Protein AF-A0A524BCJ4-F1 (afdb_monomer)

Structure (mmCIF, N/CA/C/O backbone):
data_AF-A0A524BCJ4-F1
#
_entry.id   AF-A0A524BCJ4-F1
#
loop_
_atom_site.group_PDB
_atom_site.id
_atom_site.type_symbol
_atom_site.label_atom_id
_atom_site.label_alt_id
_atom_site.label_comp_id
_atom_site.label_asym_id
_atom_site.label_entity_id
_atom_site.label_seq_id
_atom_site.pdbx_PDB_ins_code
_atom_site.Cartn_x
_atom_site.Cartn_y
_atom_site.Cartn_z
_atom_site.occupancy
_atom_site.B_iso_or_equiv
_atom_site.auth_seq_id
_atom_site.auth_comp_id
_atom_site.auth_asym_id
_atom_site.auth_atom_id
_atom_site.pdbx_PDB_model_num
ATOM 1 N N . MET A 1 1 ? 19.179 -10.598 -16.087 1.00 45.28 1 MET A N 1
ATOM 2 C CA . MET A 1 1 ? 19.386 -10.175 -14.686 1.00 45.28 1 MET A CA 1
ATOM 3 C C . MET A 1 1 ? 19.880 -8.728 -14.527 1.00 45.28 1 MET A C 1
ATOM 5 O O . MET A 1 1 ? 19.935 -8.265 -13.409 1.00 45.28 1 MET A O 1
ATOM 9 N N . VAL A 1 2 ? 20.194 -7.984 -15.603 1.00 46.19 2 VAL A N 1
ATOM 10 C CA . VAL A 1 2 ? 20.778 -6.621 -15.503 1.00 46.19 2 VAL A CA 1
ATOM 11 C C . VAL A 1 2 ? 19.722 -5.497 -15.421 1.00 46.19 2 VAL A C 1
ATOM 13 O O . VAL A 1 2 ? 19.973 -4.445 -14.853 1.00 46.19 2 VAL A O 1
ATOM 16 N N . ILE A 1 3 ? 18.512 -5.712 -15.955 1.00 48.88 3 ILE A N 1
ATOM 17 C CA . ILE A 1 3 ? 17.471 -4.663 -16.038 1.00 48.88 3 ILE A CA 1
ATOM 18 C C . ILE A 1 3 ? 16.701 -4.490 -14.712 1.00 48.88 3 ILE A C 1
ATOM 20 O O . ILE A 1 3 ? 16.232 -3.396 -14.421 1.00 48.88 3 ILE A O 1
ATOM 24 N N . HIS A 1 4 ? 16.622 -5.540 -13.884 1.00 50.88 4 HIS A N 1
ATOM 25 C CA . HIS A 1 4 ? 16.021 -5.458 -12.542 1.00 50.88 4 HIS A CA 1
ATOM 26 C C . HIS A 1 4 ? 16.804 -4.519 -11.626 1.00 50.88 4 HIS A C 1
ATOM 28 O O . HIS A 1 4 ? 16.219 -3.727 -10.893 1.00 50.88 4 HIS A O 1
ATOM 34 N N . ASP A 1 5 ? 18.126 -4.545 -11.759 1.00 50.66 5 ASP A N 1
ATOM 35 C CA . ASP A 1 5 ? 19.040 -3.777 -10.925 1.00 50.66 5 ASP A CA 1
ATOM 36 C C . ASP A 1 5 ? 19.027 -2.275 -11.278 1.00 50.66 5 ASP A C 1
ATOM 38 O O . ASP A 1 5 ? 19.069 -1.404 -10.411 1.00 50.66 5 ASP A O 1
ATOM 42 N N . ALA A 1 6 ? 18.865 -1.939 -12.565 1.00 52.41 6 ALA A N 1
ATOM 43 C CA . ALA A 1 6 ? 18.908 -0.555 -13.053 1.00 52.41 6 ALA A CA 1
ATOM 44 C C . ALA A 1 6 ? 17.704 0.307 -12.622 1.00 52.41 6 ALA A C 1
ATOM 46 O O . ALA A 1 6 ? 17.856 1.505 -12.391 1.00 52.41 6 ALA A O 1
ATOM 47 N N . VAL A 1 7 ? 16.506 -0.277 -12.492 1.00 56.75 7 VAL A N 1
ATOM 48 C CA . VAL A 1 7 ? 15.323 0.475 -12.027 1.00 56.75 7 VAL A CA 1
ATOM 49 C C . VAL A 1 7 ? 15.412 0.741 -10.515 1.00 56.75 7 VAL A C 1
ATOM 51 O O . VAL A 1 7 ? 14.955 1.779 -10.044 1.00 56.75 7 VAL A O 1
ATOM 54 N N . MET A 1 8 ? 16.051 -0.161 -9.759 1.00 56.78 8 MET A N 1
ATOM 55 C CA . MET A 1 8 ? 16.148 -0.121 -8.291 1.00 56.78 8 MET A CA 1
ATOM 56 C C . MET A 1 8 ? 17.400 0.583 -7.740 1.00 56.78 8 MET A C 1
ATOM 58 O O . MET A 1 8 ? 17.465 0.866 -6.544 1.00 56.78 8 MET A O 1
ATOM 62 N N . THR A 1 9 ? 18.392 0.881 -8.584 1.00 65.00 9 THR A N 1
ATOM 63 C CA . THR A 1 9 ? 19.609 1.639 -8.221 1.00 65.00 9 THR A CA 1
ATOM 64 C C . THR A 1 9 ? 19.466 3.149 -8.428 1.00 65.00 9 THR A C 1
ATOM 66 O O . THR A 1 9 ? 20.384 3.910 -8.124 1.00 65.00 9 THR A O 1
ATOM 69 N N . ASN A 1 10 ? 18.312 3.621 -8.915 1.00 82.88 10 ASN A N 1
ATOM 70 C CA . ASN A 1 10 ? 18.068 5.048 -9.078 1.00 82.88 10 ASN A CA 1
ATOM 71 C C . ASN A 1 10 ? 17.880 5.740 -7.712 1.00 82.88 10 ASN A C 1
ATOM 73 O O . ASN A 1 10 ? 16.854 5.587 -7.047 1.00 82.88 10 ASN A O 1
ATOM 77 N N . GLU A 1 11 ? 18.860 6.556 -7.320 1.00 87.56 11 GLU A N 1
ATOM 78 C CA . GLU A 1 11 ? 18.860 7.265 -6.033 1.00 87.56 11 GLU A CA 1
ATOM 79 C C . GLU A 1 11 ? 17.699 8.248 -5.863 1.00 87.56 11 GLU A C 1
ATOM 81 O O . GLU A 1 11 ? 17.234 8.457 -4.743 1.00 87.56 11 GLU A O 1
ATOM 86 N N . ARG A 1 12 ? 17.190 8.842 -6.950 1.00 92.62 12 ARG A N 1
ATOM 87 C CA . ARG A 1 12 ? 16.066 9.783 -6.867 1.00 92.62 12 ARG A CA 1
ATOM 88 C C . ARG A 1 12 ? 14.778 9.049 -6.516 1.00 92.62 12 ARG A C 1
ATOM 90 O O . ARG A 1 12 ? 14.060 9.475 -5.618 1.00 92.62 12 ARG A O 1
ATOM 97 N N . LEU A 1 13 ? 14.517 7.923 -7.175 1.00 91.44 13 LEU A N 1
ATOM 98 C CA . LEU A 1 13 ? 13.377 7.069 -6.854 1.00 91.44 13 LEU A CA 1
ATOM 99 C C . LEU A 1 13 ? 13.468 6.533 -5.419 1.00 91.44 13 LEU A C 1
ATOM 101 O O . LEU A 1 13 ? 12.492 6.604 -4.673 1.00 91.44 13 LEU A O 1
ATOM 105 N N . ALA A 1 14 ? 14.651 6.071 -5.005 1.00 89.69 14 ALA A N 1
ATOM 106 C CA . ALA A 1 14 ? 14.886 5.633 -3.632 1.00 89.69 14 ALA A CA 1
ATOM 107 C C . ALA A 1 14 ? 14.667 6.772 -2.616 1.00 89.69 14 ALA A C 1
ATOM 109 O O . ALA A 1 14 ? 14.080 6.552 -1.558 1.00 89.69 14 ALA A O 1
ATOM 110 N N . ALA A 1 15 ? 15.091 8.001 -2.925 1.00 91.94 15 ALA A N 1
ATOM 111 C CA . ALA A 1 15 ? 14.863 9.166 -2.072 1.00 91.94 15 ALA A CA 1
ATOM 112 C C . ALA A 1 15 ? 13.370 9.494 -1.907 1.00 91.94 15 ALA A C 1
ATOM 114 O O . ALA A 1 15 ? 12.935 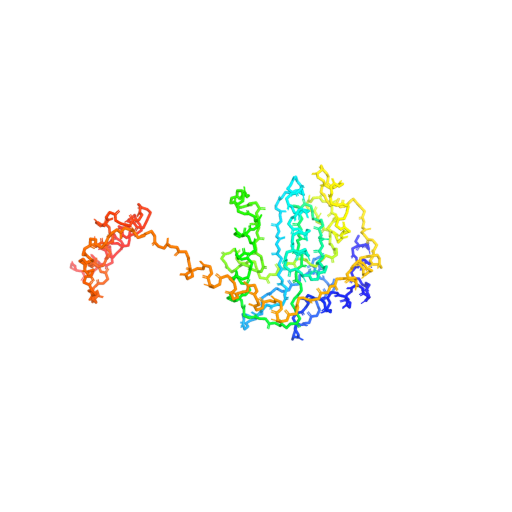9.744 -0.783 1.00 91.94 15 ALA A O 1
ATOM 115 N N . GLU A 1 16 ? 12.574 9.439 -2.980 1.00 94.94 16 GLU A N 1
ATOM 116 C CA . GLU A 1 16 ? 11.123 9.664 -2.903 1.00 94.94 16 GLU A CA 1
ATOM 117 C C . GLU A 1 16 ? 10.414 8.579 -2.086 1.00 94.94 16 GLU A C 1
ATOM 119 O O . GLU A 1 16 ? 9.554 8.880 -1.256 1.00 94.94 16 GLU A O 1
ATOM 124 N N . TRP A 1 17 ? 10.833 7.322 -2.229 1.00 93.38 17 TRP A N 1
ATOM 125 C CA . TRP A 1 17 ? 10.347 6.241 -1.379 1.00 93.38 17 TRP A CA 1
ATOM 126 C C . TRP A 1 17 ? 10.690 6.435 0.098 1.00 93.38 17 TRP A C 1
ATOM 128 O O . TRP A 1 17 ? 9.818 6.286 0.951 1.00 93.38 17 TRP A O 1
ATOM 138 N N . ARG A 1 18 ? 11.940 6.794 0.421 1.00 92.19 18 ARG A N 1
ATOM 139 C CA . ARG A 1 18 ? 12.347 7.108 1.802 1.00 92.19 18 ARG A CA 1
ATOM 140 C C . ARG A 1 18 ? 11.512 8.261 2.356 1.00 92.19 18 ARG A C 1
ATOM 142 O O . ARG A 1 18 ? 10.978 8.173 3.461 1.00 92.19 18 ARG A O 1
ATOM 149 N N . ARG A 1 19 ? 11.334 9.315 1.552 1.00 94.06 19 ARG A N 1
ATOM 150 C CA . ARG A 1 19 ? 10.527 10.489 1.901 1.00 94.06 19 ARG A CA 1
ATOM 151 C C . ARG A 1 19 ? 9.083 10.113 2.200 1.00 94.06 19 ARG A C 1
ATOM 153 O O . ARG A 1 19 ? 8.526 10.666 3.140 1.00 94.06 19 ARG A O 1
ATOM 160 N N . LEU A 1 20 ? 8.468 9.204 1.446 1.00 94.81 20 LEU A N 1
ATOM 161 C CA . LEU A 1 20 ? 7.039 8.906 1.568 1.00 94.81 20 LEU A CA 1
ATOM 162 C C . LEU A 1 20 ? 6.724 7.725 2.484 1.00 94.81 20 LEU A C 1
ATOM 164 O O . LEU A 1 20 ? 5.797 7.830 3.285 1.00 94.81 20 LEU A O 1
ATOM 168 N N . TYR A 1 21 ? 7.468 6.628 2.392 1.00 94.69 21 TYR A N 1
ATOM 169 C CA . TYR A 1 21 ? 6.981 5.342 2.889 1.00 94.69 21 TYR A CA 1
ATOM 170 C C . TYR A 1 21 ? 7.874 4.650 3.922 1.00 94.69 21 TYR A C 1
ATOM 172 O O . TYR A 1 21 ? 7.391 3.806 4.676 1.00 94.69 21 TYR A O 1
ATOM 180 N N . LEU A 1 22 ? 9.151 5.016 4.010 1.00 90.94 22 LEU A N 1
ATOM 181 C CA . LEU A 1 22 ? 10.055 4.400 4.982 1.00 90.94 22 LEU A CA 1
ATOM 182 C C . LEU A 1 22 ? 9.774 4.912 6.402 1.00 90.94 22 LEU A C 1
ATOM 184 O O . LEU A 1 22 ? 9.556 6.114 6.593 1.00 90.94 22 LEU A O 1
ATOM 188 N N . LEU A 1 23 ? 9.778 4.018 7.393 1.00 88.06 23 LEU A N 1
ATOM 189 C CA . LEU A 1 23 ? 9.714 4.393 8.808 1.00 88.06 23 LEU A CA 1
ATOM 190 C C . LEU A 1 23 ? 10.977 5.191 9.215 1.00 88.06 23 LEU A C 1
ATOM 192 O O . LEU A 1 23 ? 12.047 4.932 8.671 1.00 88.06 23 LEU A O 1
ATOM 196 N N . PRO A 1 24 ? 10.894 6.150 10.162 1.00 80.56 24 PRO A N 1
ATOM 197 C CA . PRO A 1 24 ? 12.020 7.038 10.490 1.00 80.56 24 PRO A CA 1
ATOM 198 C C . PRO A 1 24 ? 13.315 6.335 10.921 1.00 80.56 24 PRO A C 1
ATOM 200 O O . PRO A 1 24 ? 14.396 6.812 10.588 1.00 80.56 24 PRO A O 1
ATOM 203 N N . ASP A 1 25 ? 13.200 5.210 11.628 1.00 78.06 25 ASP A N 1
ATOM 204 C CA . ASP A 1 25 ? 14.342 4.446 12.155 1.00 78.06 25 ASP A CA 1
ATOM 205 C C . ASP A 1 25 ? 14.731 3.262 11.262 1.00 78.06 25 ASP A C 1
ATOM 207 O O . ASP A 1 25 ? 15.614 2.468 11.593 1.00 78.06 25 ASP A O 1
ATOM 211 N N . GLU A 1 26 ? 14.054 3.113 10.128 1.00 81.81 26 GLU A N 1
ATOM 212 C CA . GLU A 1 26 ? 14.257 1.986 9.245 1.00 81.81 26 GLU A CA 1
ATOM 213 C C . GLU A 1 26 ? 15.277 2.308 8.160 1.00 81.81 26 GLU A C 1
ATOM 215 O O . GLU A 1 26 ? 15.351 3.416 7.625 1.00 81.81 26 GLU A O 1
ATOM 220 N N . ARG A 1 27 ? 16.099 1.314 7.830 1.00 79.88 27 ARG A N 1
ATOM 221 C CA . ARG A 1 27 ? 17.073 1.434 6.756 1.00 79.88 27 ARG A CA 1
ATOM 222 C C . ARG A 1 27 ? 16.407 1.092 5.431 1.00 79.88 27 ARG A C 1
ATOM 224 O O . ARG A 1 27 ? 15.609 0.167 5.343 1.00 79.88 27 ARG A O 1
ATOM 231 N N . TRP A 1 28 ? 16.776 1.823 4.384 1.00 79.56 28 TRP A N 1
ATOM 232 C CA . TRP A 1 28 ? 16.388 1.460 3.026 1.00 79.56 28 TRP A CA 1
ATOM 233 C C . TRP A 1 28 ? 16.826 0.018 2.719 1.00 79.56 28 TRP A C 1
ATOM 235 O O . TRP A 1 28 ? 17.995 -0.282 2.974 1.00 79.56 28 TRP A O 1
ATOM 245 N N . PRO A 1 29 ? 15.947 -0.846 2.177 1.00 73.69 29 PRO A N 1
ATOM 246 C CA . PRO A 1 29 ? 16.287 -2.242 1.914 1.00 73.69 29 PRO A CA 1
ATOM 247 C C . PRO A 1 29 ? 17.488 -2.341 0.972 1.00 73.69 29 PRO A C 1
ATOM 249 O O . PRO A 1 29 ? 17.563 -1.582 -0.001 1.00 73.69 29 PRO A O 1
ATOM 252 N N . ASP A 1 30 ? 18.427 -3.246 1.251 1.00 66.56 30 ASP A N 1
ATOM 253 C CA . ASP A 1 30 ? 19.625 -3.426 0.425 1.00 66.56 30 ASP A CA 1
ATOM 254 C C . ASP A 1 30 ? 19.285 -4.019 -0.958 1.00 66.56 30 ASP A C 1
ATOM 256 O O . ASP A 1 30 ? 18.203 -4.554 -1.190 1.00 66.56 30 ASP A O 1
ATOM 260 N N . ALA A 1 31 ? 20.196 -3.843 -1.918 1.00 59.47 31 ALA A N 1
ATOM 261 C CA . ALA A 1 31 ? 19.995 -4.213 -3.323 1.00 59.47 31 ALA A CA 1
ATOM 262 C C . ALA A 1 31 ? 20.072 -5.708 -3.624 1.00 59.47 31 ALA A C 1
ATOM 264 O O . ALA A 1 31 ? 19.619 -6.121 -4.687 1.00 59.47 31 ALA A O 1
ATOM 265 N N . ASP A 1 32 ? 20.657 -6.482 -2.714 1.00 53.50 32 ASP A N 1
ATOM 266 C CA . ASP A 1 32 ? 21.068 -7.860 -2.984 1.00 53.50 32 ASP A CA 1
ATOM 267 C C . ASP A 1 32 ? 19.898 -8.859 -3.008 1.00 53.50 32 ASP A C 1
ATOM 269 O O . ASP A 1 32 ? 20.056 -9.972 -3.512 1.00 53.50 32 ASP A O 1
ATOM 273 N N . ASP A 1 33 ? 18.712 -8.463 -2.534 1.00 53.84 33 ASP A N 1
ATOM 274 C CA . ASP A 1 33 ? 17.502 -9.277 -2.640 1.00 53.84 33 ASP A CA 1
ATOM 275 C C . ASP A 1 33 ? 16.794 -9.069 -3.985 1.00 53.84 33 ASP A C 1
ATOM 277 O O . ASP A 1 33 ? 16.552 -7.945 -4.431 1.00 53.84 33 ASP A O 1
ATOM 281 N N . ALA A 1 34 ? 16.378 -10.177 -4.613 1.00 56.66 34 ALA A N 1
ATOM 282 C CA . ALA A 1 34 ? 15.644 -10.166 -5.884 1.00 56.66 34 ALA A CA 1
ATOM 283 C C . ALA A 1 34 ? 14.337 -9.346 -5.824 1.00 56.66 34 ALA A C 1
ATOM 285 O O . ALA A 1 34 ? 13.876 -8.847 -6.852 1.00 56.66 34 ALA A O 1
ATOM 286 N N . VAL A 1 35 ? 13.761 -9.198 -4.625 1.00 66.38 35 VAL A N 1
ATOM 287 C CA . VAL A 1 35 ? 12.622 -8.326 -4.327 1.00 66.38 35 VAL A CA 1
ATOM 288 C C . VAL A 1 35 ? 12.917 -7.584 -3.026 1.00 66.38 35 VAL A C 1
ATOM 290 O O . VAL A 1 35 ? 12.970 -8.191 -1.959 1.00 66.38 35 VAL A O 1
ATOM 293 N N . ARG A 1 36 ? 13.088 -6.262 -3.104 1.00 80.38 36 ARG A N 1
ATOM 294 C CA . ARG A 1 36 ? 13.200 -5.410 -1.914 1.00 80.38 36 ARG A CA 1
ATOM 295 C C . ARG A 1 36 ? 11.836 -5.280 -1.256 1.00 80.38 36 ARG A C 1
ATOM 297 O O . ARG A 1 36 ? 10.892 -4.887 -1.935 1.00 80.38 36 ARG A O 1
ATOM 304 N N . ASN A 1 37 ? 11.740 -5.522 0.046 1.00 86.12 37 ASN A N 1
ATOM 305 C CA . ASN A 1 37 ? 10.504 -5.317 0.802 1.00 86.12 37 ASN A CA 1
ATOM 306 C C . ASN A 1 37 ? 10.600 -4.063 1.678 1.00 86.12 37 ASN A C 1
ATOM 308 O O . ASN A 1 37 ? 11.596 -3.843 2.358 1.00 86.12 37 ASN A O 1
ATOM 312 N N . CYS A 1 38 ? 9.555 -3.240 1.658 1.00 87.62 38 CYS A N 1
ATOM 313 C CA . CYS A 1 38 ? 9.333 -2.154 2.598 1.00 87.62 38 CYS A CA 1
ATOM 314 C C . CYS A 1 38 ? 8.522 -2.687 3.774 1.00 87.62 38 CYS A C 1
ATOM 316 O O . CYS A 1 38 ? 7.417 -3.208 3.587 1.00 87.62 38 CYS A O 1
ATOM 318 N N . ARG A 1 39 ? 9.020 -2.507 4.994 1.00 90.94 39 ARG A N 1
ATOM 319 C CA . ARG A 1 39 ? 8.232 -2.791 6.186 1.00 90.94 39 ARG A CA 1
ATOM 320 C C . ARG A 1 39 ? 7.176 -1.714 6.380 1.00 90.94 39 ARG A C 1
ATOM 322 O O . ARG A 1 39 ? 7.416 -0.521 6.216 1.00 90.94 39 ARG A O 1
ATOM 329 N N . LEU A 1 40 ? 5.975 -2.155 6.721 1.00 91.50 40 LEU A N 1
ATOM 330 C CA . LEU A 1 40 ? 4.829 -1.292 6.994 1.00 91.50 40 LEU A CA 1
ATOM 331 C C . LEU A 1 40 ? 4.592 -1.126 8.500 1.00 91.50 40 LEU A C 1
ATOM 333 O O . LEU A 1 40 ? 4.035 -0.115 8.924 1.00 91.50 40 LEU A O 1
ATOM 337 N N . LEU A 1 41 ? 5.010 -2.118 9.297 1.00 92.75 41 LEU A N 1
ATOM 338 C CA . LEU A 1 41 ? 4.778 -2.200 10.739 1.00 92.75 41 LEU A CA 1
ATOM 339 C C . LEU A 1 41 ? 6.093 -2.374 11.513 1.00 92.75 41 LEU A C 1
ATOM 341 O O . LEU A 1 41 ? 6.767 -3.398 11.375 1.00 92.75 41 LEU A O 1
ATOM 345 N N . SER A 1 42 ? 6.439 -1.400 12.358 1.00 89.56 42 SER A N 1
ATOM 346 C CA . SER A 1 42 ? 7.641 -1.443 13.204 1.00 89.56 42 SER A CA 1
ATOM 347 C C . SER A 1 42 ? 7.530 -2.486 14.326 1.00 89.56 42 SER A C 1
ATOM 349 O O . SER A 1 42 ? 6.446 -2.997 14.618 1.00 89.56 42 SER A O 1
ATOM 351 N N . ALA A 1 43 ? 8.649 -2.801 14.988 1.00 86.56 43 ALA A N 1
ATOM 352 C CA . ALA A 1 43 ? 8.652 -3.693 16.153 1.00 86.56 43 ALA A CA 1
ATOM 353 C C . ALA A 1 43 ? 7.821 -3.128 17.326 1.00 86.56 43 ALA A C 1
ATOM 355 O O . ALA A 1 43 ? 7.179 -3.871 18.062 1.00 86.56 43 ALA A O 1
ATOM 356 N N . GLU A 1 44 ? 7.761 -1.804 17.440 1.00 88.19 44 GLU A N 1
ATOM 357 C CA . GLU A 1 44 ? 6.982 -1.033 18.413 1.00 88.19 44 GLU A CA 1
ATOM 358 C C . GLU A 1 44 ? 5.518 -0.841 17.981 1.00 88.19 44 GLU A C 1
ATOM 360 O O . GLU A 1 44 ? 4.789 -0.060 18.587 1.00 88.19 44 GLU A O 1
ATOM 365 N N . SER A 1 45 ? 5.066 -1.548 16.938 1.00 91.75 45 SER A N 1
ATOM 366 C CA . SER A 1 45 ? 3.709 -1.452 16.384 1.00 91.75 45 SER A CA 1
ATOM 367 C C . SER A 1 45 ? 3.328 -0.056 15.876 1.00 91.75 45 SER A C 1
ATOM 369 O O . SER A 1 45 ? 2.156 0.330 15.924 1.00 91.75 45 SER A O 1
ATOM 371 N N . ASN A 1 46 ? 4.305 0.690 15.359 1.00 93.81 46 ASN A N 1
ATOM 372 C CA . ASN A 1 46 ? 4.065 1.950 14.666 1.00 93.81 46 ASN A CA 1
ATOM 373 C C . ASN A 1 46 ? 4.013 1.740 13.156 1.00 93.81 46 ASN A C 1
ATOM 375 O O . ASN A 1 46 ? 4.704 0.884 12.601 1.00 93.81 46 ASN A O 1
ATOM 379 N N . VAL A 1 47 ? 3.205 2.557 12.490 1.00 94.75 47 VAL A N 1
ATOM 380 C CA . VAL A 1 47 ? 3.030 2.520 11.041 1.00 94.75 47 VAL A CA 1
ATOM 381 C C . VAL A 1 47 ? 3.142 3.920 10.469 1.00 94.75 47 VAL A C 1
ATOM 383 O O . VAL A 1 47 ? 2.660 4.895 11.048 1.00 94.75 47 VAL A O 1
ATOM 386 N N . ARG A 1 48 ? 3.774 4.014 9.305 1.00 95.38 48 ARG A N 1
ATOM 387 C CA . ARG A 1 48 ? 3.863 5.255 8.530 1.00 95.38 48 ARG A CA 1
ATOM 388 C C . ARG A 1 48 ? 3.255 5.119 7.138 1.00 95.38 48 ARG A C 1
ATOM 390 O O . ARG A 1 48 ? 2.761 6.102 6.592 1.00 95.38 48 ARG A O 1
ATOM 397 N N . SER A 1 49 ? 3.258 3.906 6.606 1.00 95.56 49 SER A N 1
ATOM 398 C CA . SER A 1 49 ? 2.724 3.579 5.291 1.00 95.56 49 SER A CA 1
ATOM 399 C C . SER A 1 49 ? 1.530 2.673 5.437 1.00 95.56 49 SER A C 1
ATOM 401 O O . SER A 1 49 ? 1.597 1.668 6.143 1.00 95.56 49 SER A O 1
ATOM 403 N N . LEU A 1 50 ? 0.451 3.031 4.755 1.00 97.31 50 LEU A N 1
ATOM 404 C CA . LEU A 1 50 ? -0.752 2.220 4.670 1.00 97.31 50 LEU A CA 1
ATOM 405 C C . LEU A 1 50 ? -1.026 1.917 3.207 1.00 97.31 50 LEU A C 1
ATOM 407 O O . LEU A 1 50 ? -0.797 2.764 2.341 1.00 97.31 50 LEU A O 1
ATOM 411 N N . VAL A 1 51 ? -1.541 0.724 2.939 1.00 97.69 51 VAL A N 1
ATOM 412 C CA . VAL A 1 51 ? -1.892 0.314 1.581 1.00 97.69 51 VAL A CA 1
ATOM 413 C C . VAL A 1 51 ? -3.302 -0.252 1.573 1.00 97.69 51 VAL A C 1
ATOM 415 O O . VAL A 1 51 ? -3.671 -1.056 2.429 1.00 97.69 51 VAL A O 1
ATOM 418 N N . ILE A 1 52 ? -4.103 0.191 0.608 1.00 97.62 52 ILE A N 1
ATOM 419 C CA . ILE A 1 52 ? -5.395 -0.413 0.287 1.00 97.62 52 ILE A CA 1
ATOM 420 C C . ILE A 1 52 ? -5.212 -1.141 -1.041 1.00 97.62 52 ILE A C 1
ATOM 422 O O . ILE A 1 52 ? -5.050 -0.508 -2.085 1.00 97.62 52 ILE A O 1
ATOM 426 N N . GLU A 1 53 ? -5.200 -2.469 -0.999 1.00 96.94 53 GLU A N 1
ATOM 427 C CA . GLU A 1 53 ? -5.040 -3.299 -2.190 1.00 96.94 53 GLU A CA 1
ATOM 428 C C . GLU A 1 53 ? -6.396 -3.707 -2.747 1.00 96.94 53 GLU A C 1
ATOM 430 O O . GLU A 1 53 ? -7.252 -4.197 -2.015 1.00 96.94 53 GLU A O 1
ATOM 435 N N . PHE A 1 54 ? -6.562 -3.563 -4.055 1.00 96.75 54 PHE A N 1
ATOM 436 C CA . PHE A 1 54 ? -7.689 -4.078 -4.817 1.00 96.75 54 PHE A CA 1
ATOM 437 C C . PHE A 1 54 ? -7.216 -5.322 -5.558 1.00 96.75 54 PHE A C 1
ATOM 439 O O . PHE A 1 54 ? -6.332 -5.235 -6.407 1.00 96.75 54 PHE A O 1
ATOM 446 N N . THR A 1 55 ? -7.809 -6.478 -5.261 1.00 92.94 55 THR A N 1
ATOM 447 C CA . THR A 1 55 ? -7.333 -7.786 -5.756 1.00 92.94 55 THR A CA 1
ATOM 448 C C . THR A 1 55 ? -7.711 -8.078 -7.208 1.00 92.94 55 THR A C 1
ATOM 450 O O . THR A 1 55 ? -7.450 -9.171 -7.713 1.00 92.94 55 THR A O 1
ATOM 453 N N . ARG A 1 56 ? -8.369 -7.128 -7.886 1.00 91.50 56 ARG A N 1
ATOM 454 C CA . ARG A 1 56 ? -8.723 -7.211 -9.305 1.00 91.50 56 ARG A CA 1
ATOM 455 C C . ARG A 1 56 ? -8.596 -5.862 -9.980 1.00 91.50 56 ARG A C 1
ATOM 457 O O . ARG A 1 56 ? -9.047 -4.847 -9.455 1.00 91.50 56 ARG A O 1
ATOM 464 N N . THR A 1 57 ? -8.096 -5.878 -11.206 1.00 89.75 57 THR A N 1
ATOM 465 C CA . THR A 1 57 ? -8.050 -4.687 -12.055 1.00 89.75 57 THR A CA 1
ATOM 466 C C . THR A 1 57 ? -9.423 -4.278 -12.587 1.00 89.75 57 THR A C 1
ATOM 468 O O . THR A 1 57 ? -9.676 -3.098 -12.808 1.00 89.75 57 THR A O 1
ATOM 471 N N . SER A 1 58 ? -10.376 -5.211 -12.678 1.00 92.00 58 SER A N 1
ATOM 472 C CA . SER A 1 58 ? -11.775 -4.904 -13.017 1.00 92.00 58 SER A CA 1
ATOM 473 C C . SER A 1 58 ? -12.460 -3.954 -12.031 1.00 92.00 58 SER A C 1
ATOM 475 O O . SER A 1 58 ? -13.467 -3.342 -12.372 1.00 92.00 58 SER A O 1
ATOM 477 N N . ASP A 1 59 ? -11.933 -3.837 -10.809 1.00 93.38 59 ASP A N 1
ATOM 478 C CA . ASP A 1 59 ? -12.494 -2.975 -9.768 1.00 93.38 59 ASP A CA 1
ATOM 479 C C . ASP A 1 59 ? -11.993 -1.515 -9.904 1.00 93.38 59 ASP A C 1
ATOM 481 O O . ASP A 1 59 ? -12.307 -0.672 -9.061 1.00 93.38 59 ASP A O 1
ATOM 485 N N . TRP A 1 60 ? -11.276 -1.186 -10.995 1.00 95.12 60 TRP A N 1
ATOM 486 C CA . TRP A 1 60 ? -10.802 0.167 -11.307 1.00 95.12 60 TRP A CA 1
ATOM 487 C C . TRP A 1 60 ? -11.875 1.258 -11.177 1.00 95.12 60 TRP A C 1
ATOM 489 O O . TRP A 1 60 ? -11.582 2.260 -10.532 1.00 95.12 60 TRP A O 1
ATOM 499 N N . PRO A 1 61 ? -13.111 1.118 -11.708 1.00 94.50 61 PRO A N 1
ATOM 500 C CA . PRO A 1 61 ? -14.112 2.178 -11.572 1.00 94.50 61 PRO A CA 1
ATOM 501 C C . PRO A 1 61 ? -14.417 2.526 -10.109 1.00 94.50 61 PRO A C 1
ATOM 503 O O . PRO A 1 61 ? -14.628 3.690 -9.786 1.00 94.50 61 PRO A O 1
ATOM 506 N N . VAL A 1 62 ? -14.381 1.531 -9.215 1.00 95.56 62 VAL A N 1
ATOM 507 C CA . VAL A 1 62 ? -14.593 1.741 -7.777 1.00 95.56 62 VAL A CA 1
ATOM 508 C C . VAL A 1 62 ? -13.383 2.424 -7.146 1.00 95.56 62 VAL A C 1
ATOM 510 O O . VAL A 1 62 ? -13.558 3.371 -6.386 1.00 95.56 62 VAL A O 1
ATOM 513 N N . LEU A 1 63 ? -12.162 1.991 -7.481 1.00 96.50 63 LEU A N 1
ATOM 514 C CA . LEU A 1 63 ? -10.933 2.641 -7.012 1.00 96.50 63 LEU A CA 1
ATOM 515 C C . LEU A 1 63 ? -10.829 4.093 -7.506 1.00 96.50 63 LEU A C 1
ATOM 517 O O . LEU A 1 63 ? -10.479 4.967 -6.720 1.00 96.50 63 LEU A O 1
ATOM 521 N N . GLY A 1 64 ? -11.153 4.365 -8.770 1.00 95.25 64 GLY A N 1
ATOM 522 C CA . GLY A 1 64 ? -11.133 5.708 -9.348 1.00 95.25 64 GLY A CA 1
ATOM 523 C C . GLY A 1 64 ? -12.081 6.654 -8.613 1.00 95.25 64 GLY A C 1
ATOM 524 O O . GLY A 1 64 ? -11.643 7.684 -8.107 1.00 95.25 64 GLY A O 1
ATOM 525 N N . SER A 1 65 ? -13.350 6.260 -8.447 1.00 95.56 65 SER A N 1
ATOM 526 C CA . SER A 1 65 ? -14.314 7.049 -7.666 1.00 95.56 65 SER A CA 1
ATOM 527 C C . SER A 1 65 ? -13.894 7.205 -6.204 1.00 95.56 65 SER A C 1
ATOM 529 O O . SER A 1 65 ? -14.018 8.286 -5.639 1.00 95.56 65 SER A O 1
ATOM 531 N N . PHE A 1 66 ? -13.349 6.153 -5.589 1.00 96.50 66 PHE A N 1
ATOM 532 C CA . PHE A 1 66 ? -12.824 6.226 -4.228 1.00 96.50 66 PHE A CA 1
ATOM 533 C C . PHE A 1 66 ? -11.673 7.236 -4.111 1.00 96.50 66 PHE A C 1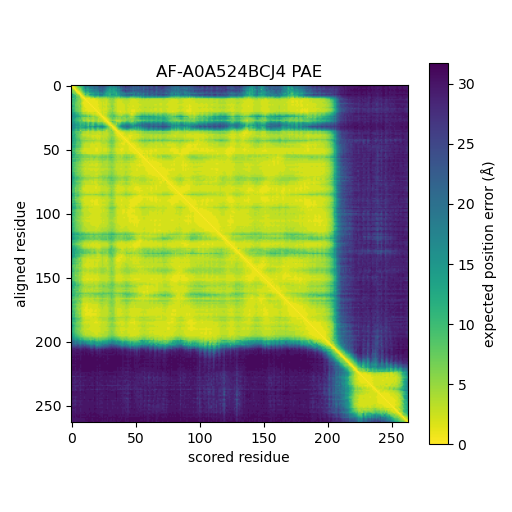
ATOM 535 O O . PHE A 1 66 ? -11.676 8.061 -3.203 1.00 96.50 66 PHE A O 1
ATOM 542 N N . TYR A 1 67 ? -10.721 7.218 -5.044 1.00 96.00 67 TYR A N 1
ATOM 543 C CA . TYR A 1 67 ? -9.592 8.149 -5.081 1.00 96.00 67 TYR A CA 1
ATOM 544 C C . TYR A 1 67 ? -10.036 9.610 -5.236 1.00 96.00 67 TYR A C 1
ATOM 546 O O . TYR A 1 67 ? -9.485 10.504 -4.589 1.00 96.00 67 TYR A O 1
ATOM 554 N N . GLU A 1 68 ? -11.051 9.863 -6.062 1.00 95.00 68 GLU A N 1
ATOM 555 C CA . GLU A 1 68 ? -11.653 11.191 -6.220 1.00 95.00 68 GLU A CA 1
ATOM 556 C C . GLU A 1 68 ? -12.376 11.649 -4.944 1.00 95.00 68 GLU A C 1
ATOM 558 O O . GLU A 1 68 ? -12.182 12.787 -4.506 1.00 95.00 68 GLU A O 1
ATOM 563 N N . SER A 1 69 ? -13.141 10.762 -4.298 1.00 95.75 69 SER A N 1
ATOM 564 C CA . SER A 1 69 ? -13.806 11.044 -3.020 1.00 95.75 69 SER A CA 1
ATOM 565 C C . SER A 1 69 ? -12.819 11.337 -1.892 1.00 95.75 69 SER A C 1
ATOM 567 O O . SER A 1 69 ? -13.049 12.251 -1.106 1.00 95.75 69 SER A O 1
ATOM 569 N N . LEU A 1 70 ? -11.686 10.632 -1.820 1.00 95.19 70 LEU A N 1
ATOM 570 C CA . LEU A 1 70 ? -10.654 10.920 -0.818 1.00 95.19 70 LEU A CA 1
ATOM 571 C C . LEU A 1 70 ? -10.075 12.335 -0.964 1.00 95.19 70 LEU A C 1
ATOM 573 O O . LEU A 1 70 ? -9.750 12.974 0.032 1.00 95.19 70 LEU A O 1
ATOM 577 N N . GLN A 1 71 ? -9.951 12.841 -2.188 1.00 93.25 71 GLN A N 1
ATOM 578 C CA . GLN A 1 71 ? -9.451 14.198 -2.415 1.00 93.25 71 GLN A CA 1
ATOM 579 C C . GLN A 1 71 ? -10.537 15.263 -2.255 1.00 93.25 71 GLN A C 1
ATOM 581 O O . GLN A 1 71 ? -10.235 16.369 -1.820 1.00 93.25 71 GLN A O 1
ATOM 586 N N . THR A 1 72 ? -11.785 14.950 -2.608 1.00 93.25 72 THR A N 1
ATOM 587 C CA . THR A 1 72 ? -12.885 15.927 -2.612 1.00 93.25 72 THR A CA 1
ATOM 588 C C . THR A 1 72 ? -13.583 16.014 -1.261 1.00 93.25 72 THR A C 1
ATOM 590 O O . THR A 1 72 ? -13.725 17.103 -0.714 1.00 93.25 72 THR A O 1
ATOM 593 N N . ASP A 1 73 ? -13.998 14.873 -0.714 1.00 93.25 73 ASP A N 1
ATOM 594 C CA . ASP A 1 73 ? -14.788 14.809 0.517 1.00 93.25 73 ASP A CA 1
ATOM 595 C C . ASP A 1 73 ? -13.878 14.864 1.745 1.00 93.25 73 ASP A C 1
ATOM 597 O O . ASP A 1 73 ? -14.161 15.556 2.721 1.00 93.25 73 ASP A O 1
ATOM 601 N N . GLU A 1 74 ? -12.764 14.128 1.691 1.00 91.94 74 GLU A N 1
ATOM 602 C CA . GLU A 1 74 ? -11.809 14.051 2.795 1.00 91.94 74 GLU A CA 1
ATOM 603 C C . GLU A 1 74 ? -10.666 15.067 2.667 1.00 91.94 74 GLU A C 1
ATOM 605 O O . GLU A 1 74 ? -9.850 15.177 3.584 1.00 91.94 74 GLU A O 1
ATOM 610 N N . GLU A 1 75 ? -10.604 15.839 1.578 1.00 93.25 75 GLU A N 1
ATOM 611 C CA . GLU A 1 75 ? -9.553 16.841 1.330 1.00 93.25 75 GLU A CA 1
ATOM 612 C C . GLU A 1 75 ? -8.127 16.269 1.480 1.00 93.25 75 GLU A C 1
ATOM 614 O O . GLU A 1 75 ? -7.178 16.982 1.829 1.00 93.25 75 GLU A O 1
ATOM 619 N N . LEU A 1 76 ? -7.958 14.957 1.265 1.00 94.50 76 LEU A N 1
ATOM 620 C CA . LEU A 1 76 ? -6.662 14.308 1.391 1.00 94.50 76 LEU A CA 1
ATOM 621 C C . LEU A 1 76 ? -5.729 14.758 0.262 1.00 94.50 76 LEU A C 1
ATOM 623 O O . LEU A 1 76 ? -6.175 15.055 -0.849 1.00 94.50 76 LEU A O 1
ATOM 627 N N . PRO A 1 77 ? -4.409 14.792 0.519 1.00 95.00 77 PRO A N 1
ATOM 628 C CA . PRO A 1 77 ? -3.442 15.024 -0.542 1.00 95.00 77 PRO A CA 1
ATOM 629 C C . PRO A 1 77 ? -3.518 13.949 -1.630 1.00 95.00 77 PRO A C 1
ATOM 631 O O . PRO A 1 77 ? -3.993 12.840 -1.391 1.00 95.00 77 PRO A O 1
ATOM 634 N N . ALA A 1 78 ? -2.937 14.247 -2.795 1.00 94.12 78 ALA A N 1
ATOM 635 C CA . ALA A 1 78 ? -2.709 13.249 -3.833 1.00 94.12 78 ALA A CA 1
ATOM 636 C C . ALA A 1 78 ? -1.933 12.048 -3.264 1.00 94.12 78 ALA A C 1
ATOM 638 O O . ALA A 1 78 ? -0.844 12.209 -2.699 1.00 94.12 78 ALA A O 1
ATOM 639 N N . LEU A 1 79 ? -2.518 10.860 -3.423 1.00 96.75 79 LEU A N 1
ATOM 640 C CA . LEU A 1 79 ? -1.964 9.570 -3.011 1.00 96.75 79 LEU A CA 1
ATOM 641 C C . LEU A 1 79 ? -1.381 8.851 -4.234 1.00 96.75 79 LEU A C 1
ATOM 643 O O . LEU A 1 79 ? -1.795 9.126 -5.364 1.00 96.75 79 LEU A O 1
ATOM 647 N N . ALA A 1 80 ? -0.450 7.920 -4.023 1.00 97.38 80 ALA A N 1
ATOM 648 C CA . ALA A 1 80 ? 0.110 7.149 -5.131 1.00 97.38 80 ALA A CA 1
ATOM 649 C C . ALA A 1 80 ? -0.776 5.940 -5.447 1.00 97.38 80 ALA A C 1
ATOM 651 O O . ALA A 1 80 ? -1.200 5.221 -4.541 1.00 97.38 80 ALA A O 1
ATOM 652 N N . ILE A 1 81 ? -1.009 5.690 -6.734 1.00 97.75 81 ILE A N 1
ATOM 653 C CA . ILE A 1 81 ? -1.637 4.462 -7.218 1.00 97.75 81 ILE A CA 1
ATOM 654 C C . ILE A 1 81 ? -0.575 3.653 -7.945 1.00 97.75 81 ILE A C 1
ATOM 656 O O . ILE A 1 81 ? 0.132 4.172 -8.810 1.00 97.75 81 ILE A O 1
ATOM 660 N N . ALA A 1 82 ? -0.482 2.375 -7.611 1.00 97.38 82 ALA A N 1
ATOM 661 C CA . ALA A 1 82 ? 0.297 1.418 -8.364 1.00 97.38 82 ALA A CA 1
ATOM 662 C C . ALA A 1 82 ? -0.605 0.378 -9.017 1.00 97.38 82 ALA A C 1
ATOM 664 O O . ALA A 1 82 ? -1.589 -0.073 -8.428 1.00 97.38 82 ALA A O 1
ATOM 665 N N . VAL A 1 83 ? -0.234 -0.023 -10.227 1.00 97.12 83 VAL A N 1
ATOM 666 C CA . VAL A 1 83 ? -0.722 -1.253 -10.842 1.00 97.12 83 VAL A CA 1
ATOM 667 C C . VAL A 1 83 ? 0.250 -2.371 -10.496 1.00 97.12 83 VAL A C 1
ATOM 669 O O . VAL A 1 83 ? 1.469 -2.206 -10.588 1.00 97.12 83 VAL A O 1
ATOM 672 N N . THR A 1 84 ? -0.289 -3.515 -10.098 1.00 95.44 84 THR A N 1
ATOM 673 C CA . THR A 1 84 ? 0.467 -4.747 -9.907 1.00 95.44 84 THR A CA 1
ATOM 674 C C . THR A 1 84 ? -0.120 -5.836 -10.798 1.00 95.44 84 THR A C 1
ATOM 676 O O . THR A 1 84 ? -1.282 -5.763 -11.203 1.00 95.44 84 THR A O 1
ATOM 679 N N . PRO A 1 85 ? 0.631 -6.909 -11.064 1.00 92.44 85 PRO A N 1
ATOM 680 C CA . PRO A 1 85 ? 0.093 -8.078 -11.757 1.00 92.44 85 PRO A CA 1
ATOM 681 C C . PRO A 1 85 ? -1.099 -8.741 -11.033 1.00 92.44 85 PRO A C 1
ATOM 683 O O . PRO A 1 85 ? -1.781 -9.600 -11.593 1.00 92.44 85 PRO A O 1
ATOM 686 N N . SER A 1 86 ? -1.355 -8.381 -9.771 1.00 91.31 86 SER A N 1
ATOM 687 C CA . SER A 1 86 ? -2.462 -8.880 -8.947 1.00 91.31 86 SER A CA 1
ATOM 688 C C . SER A 1 86 ? -3.623 -7.892 -8.797 1.00 91.31 86 SER A C 1
ATOM 690 O O . SER A 1 86 ? -4.627 -8.261 -8.196 1.00 91.31 86 SER A O 1
ATOM 692 N N . GLY A 1 87 ? -3.529 -6.673 -9.336 1.00 95.25 87 GLY A N 1
ATOM 693 C CA . GLY A 1 87 ? -4.573 -5.660 -9.197 1.00 95.25 87 GLY A CA 1
ATOM 694 C C . GLY A 1 87 ? -4.014 -4.249 -9.056 1.00 95.25 87 GLY A C 1
ATOM 695 O O . GLY A 1 87 ? -3.079 -3.869 -9.757 1.00 95.25 87 GLY A O 1
ATOM 696 N N . TYR A 1 88 ? -4.579 -3.468 -8.137 1.00 97.69 88 TYR A N 1
ATOM 697 C CA . TYR A 1 88 ? -4.080 -2.129 -7.819 1.00 97.69 88 TYR A CA 1
ATOM 698 C C . TYR A 1 88 ? -3.745 -1.995 -6.344 1.00 97.69 88 TYR A C 1
ATOM 700 O O . TYR A 1 88 ? -4.325 -2.662 -5.491 1.00 97.69 88 TYR A O 1
ATOM 708 N N . GLN A 1 89 ? -2.849 -1.067 -6.045 1.00 97.56 89 GLN A N 1
ATOM 709 C CA . GLN A 1 89 ? -2.526 -0.663 -4.689 1.00 97.56 89 GLN A CA 1
ATOM 710 C C . GLN A 1 89 ? -2.640 0.853 -4.580 1.00 97.56 89 GLN A C 1
ATOM 712 O O . GLN A 1 89 ? -2.008 1.588 -5.339 1.00 97.56 89 GLN A O 1
ATOM 717 N N . LEU A 1 90 ? -3.428 1.320 -3.618 1.00 97.94 90 LEU A N 1
ATOM 718 C CA . LEU A 1 90 ? -3.453 2.716 -3.210 1.00 97.94 90 LEU A CA 1
ATOM 719 C C . LEU A 1 90 ? -2.527 2.885 -2.007 1.00 97.94 90 LEU A C 1
ATOM 721 O O . LEU A 1 90 ? -2.769 2.290 -0.957 1.00 97.94 90 LEU A O 1
ATOM 725 N N . TRP A 1 91 ? -1.491 3.703 -2.158 1.00 97.94 91 TRP A N 1
ATOM 726 C CA . TRP A 1 91 ? -0.458 3.928 -1.152 1.00 97.94 91 TRP A CA 1
ATOM 727 C C . TRP A 1 91 ? -0.665 5.258 -0.435 1.00 97.94 91 TRP A C 1
ATOM 729 O O . TRP A 1 91 ? -0.632 6.332 -1.045 1.00 97.94 91 TRP A O 1
ATOM 739 N N . LEU A 1 92 ? -0.808 5.187 0.886 1.00 97.81 92 LEU A N 1
ATOM 740 C CA . LEU A 1 92 ? -1.008 6.327 1.765 1.00 97.81 92 LEU A CA 1
ATOM 741 C C . LEU A 1 92 ? 0.242 6.530 2.620 1.00 97.81 92 LEU A C 1
ATOM 743 O O . LEU A 1 92 ? 0.675 5.636 3.345 1.00 97.81 92 LEU A O 1
ATOM 747 N N . SER A 1 93 ? 0.804 7.732 2.540 1.00 97.44 93 SER A N 1
ATOM 748 C CA . SER A 1 93 ? 1.945 8.159 3.349 1.00 97.44 93 SER A CA 1
ATOM 749 C C . SER A 1 93 ? 1.449 8.996 4.523 1.00 97.44 93 SER A C 1
ATOM 751 O O . SER A 1 93 ? 0.726 9.967 4.312 1.00 97.44 93 SER A O 1
ATOM 753 N N . LEU A 1 94 ? 1.843 8.670 5.752 1.00 97.50 94 LEU A N 1
ATOM 754 C CA . LEU A 1 94 ? 1.558 9.481 6.936 1.00 97.50 94 LEU A CA 1
ATOM 755 C C . LEU A 1 94 ? 2.747 10.394 7.256 1.00 97.50 94 LEU A C 1
ATOM 757 O O . LEU A 1 94 ? 3.909 9.981 7.215 1.00 97.50 94 LEU A O 1
ATOM 761 N N . ALA A 1 95 ? 2.466 11.656 7.593 1.00 95.56 95 ALA A N 1
ATOM 762 C CA . ALA A 1 95 ? 3.517 12.624 7.910 1.00 95.56 95 ALA A CA 1
ATOM 763 C C . ALA A 1 95 ? 4.303 12.229 9.172 1.00 95.56 95 ALA A C 1
ATOM 765 O O . ALA A 1 95 ? 5.519 12.386 9.207 1.00 95.56 95 ALA A O 1
ATOM 766 N N . ASN A 1 96 ? 3.609 11.675 10.169 1.00 94.50 96 ASN A N 1
ATOM 767 C CA . ASN A 1 96 ? 4.189 11.139 11.396 1.00 94.50 96 ASN A CA 1
ATOM 768 C C . ASN A 1 96 ? 3.748 9.681 11.568 1.00 94.50 96 ASN A C 1
ATOM 770 O O . ASN A 1 96 ? 2.588 9.388 11.260 1.00 94.50 96 ASN A O 1
ATOM 774 N N . PRO A 1 97 ? 4.616 8.787 12.074 1.00 95.38 97 PRO A N 1
ATOM 775 C CA . PRO A 1 97 ? 4.193 7.451 12.464 1.00 95.38 97 PRO A CA 1
ATOM 776 C C . PRO A 1 97 ? 3.066 7.513 13.498 1.00 95.38 97 PRO A C 1
ATOM 778 O O . PRO A 1 97 ? 3.082 8.353 14.400 1.00 95.38 97 PRO A O 1
ATOM 781 N N . VAL A 1 98 ? 2.096 6.618 13.358 1.00 96.25 98 VAL A N 1
ATOM 782 C CA . VAL A 1 98 ? 0.957 6.464 14.273 1.00 96.25 98 VAL A CA 1
ATOM 783 C C . VAL A 1 98 ? 0.905 5.034 14.790 1.00 96.25 98 VAL A C 1
ATOM 785 O O . VAL A 1 98 ? 1.546 4.140 14.229 1.00 96.25 98 VAL A O 1
ATOM 788 N N . SER A 1 99 ? 0.118 4.795 15.837 1.00 95.94 99 SER A N 1
ATOM 789 C CA . SER A 1 99 ? -0.073 3.436 16.335 1.00 95.94 99 SER A CA 1
ATOM 790 C C . SER A 1 99 ? -0.803 2.568 15.303 1.00 95.94 99 SER A C 1
ATOM 792 O O . SER A 1 99 ? -1.717 3.027 14.608 1.00 95.94 99 SER A O 1
ATOM 794 N N . PHE A 1 100 ? -0.454 1.281 15.233 1.00 95.06 100 PHE A N 1
ATOM 795 C CA . PHE A 1 100 ? -1.148 0.312 14.381 1.00 95.06 100 PHE A CA 1
ATOM 796 C C . PHE A 1 100 ? -2.665 0.322 14.617 1.00 95.06 100 PHE A C 1
ATOM 798 O O . PHE A 1 100 ? -3.444 0.274 13.669 1.00 95.06 100 PHE A O 1
ATOM 805 N N . VAL A 1 101 ? -3.099 0.450 15.874 1.00 94.06 101 VAL A N 1
ATOM 806 C CA . VAL A 1 101 ? -4.522 0.467 16.242 1.00 94.06 101 VAL A CA 1
ATOM 807 C C . VAL A 1 101 ? -5.257 1.654 15.612 1.00 94.06 101 VAL A C 1
ATOM 809 O O . VAL A 1 101 ? -6.336 1.471 15.047 1.00 94.06 101 VAL A O 1
ATOM 812 N N . GLU A 1 102 ? -4.692 2.862 15.671 1.00 95.38 102 GLU A N 1
ATOM 813 C CA . GLU A 1 102 ? -5.297 4.049 15.050 1.00 95.38 102 GLU A CA 1
ATOM 814 C C . GLU A 1 102 ? -5.322 3.936 13.527 1.00 95.38 102 GLU A C 1
ATOM 816 O O . GLU A 1 102 ? -6.342 4.225 12.903 1.00 95.38 102 GLU A O 1
ATOM 821 N N . ALA A 1 103 ? -4.239 3.449 12.922 1.00 96.25 103 ALA A N 1
ATOM 822 C CA . ALA A 1 103 ? -4.194 3.218 11.485 1.00 96.25 103 ALA A CA 1
ATOM 823 C C . ALA A 1 103 ? -5.224 2.184 11.016 1.00 96.25 103 ALA A C 1
ATOM 825 O O . ALA A 1 103 ? -5.852 2.363 9.971 1.00 96.25 103 ALA A O 1
ATOM 826 N N . ARG A 1 104 ? -5.459 1.124 11.799 1.00 94.88 104 ARG A N 1
ATOM 827 C CA . ARG A 1 104 ? -6.519 0.154 11.505 1.00 94.88 104 ARG A CA 1
ATOM 828 C C . ARG A 1 104 ? -7.901 0.785 11.574 1.00 94.88 104 ARG A C 1
ATOM 830 O O . ARG A 1 104 ? -8.695 0.546 10.668 1.00 94.88 104 ARG A O 1
ATOM 837 N N . LYS A 1 105 ? -8.180 1.613 12.586 1.00 94.88 105 LYS A N 1
ATOM 838 C CA . LYS A 1 105 ? -9.445 2.364 12.671 1.00 94.88 105 LYS A CA 1
ATOM 839 C C . LYS A 1 105 ? -9.641 3.263 11.453 1.00 94.88 105 LYS A C 1
ATOM 841 O O . LYS A 1 105 ? -10.708 3.231 10.849 1.00 94.88 105 LYS A O 1
ATOM 846 N N . PHE A 1 106 ? -8.600 3.997 11.068 1.00 96.56 106 PHE A N 1
ATOM 847 C CA . PHE A 1 106 ? -8.593 4.849 9.883 1.00 96.56 106 PHE A CA 1
ATOM 848 C C . PHE A 1 106 ? -8.938 4.062 8.605 1.00 96.56 106 PHE A C 1
ATOM 850 O O . PHE A 1 106 ? -9.893 4.399 7.909 1.00 96.56 106 PHE A O 1
ATOM 857 N N . LEU A 1 107 ? -8.225 2.965 8.324 1.00 96.12 107 LEU A N 1
ATOM 858 C CA . LEU A 1 107 ? -8.455 2.149 7.123 1.00 96.12 107 LEU A CA 1
ATOM 859 C C . LEU A 1 107 ? -9.843 1.499 7.107 1.00 96.12 107 LEU A C 1
ATOM 861 O O . LEU A 1 107 ? -10.516 1.500 6.076 1.00 96.12 107 LEU A O 1
ATOM 865 N N . MET A 1 108 ? -10.291 0.965 8.245 1.00 94.38 108 MET A N 1
ATOM 866 C CA . MET A 1 108 ? -11.620 0.360 8.366 1.00 94.38 108 MET A CA 1
ATOM 867 C C . MET A 1 108 ? -12.732 1.393 8.186 1.00 94.38 108 MET A C 1
ATOM 869 O O . MET A 1 108 ? -13.764 1.072 7.601 1.00 94.38 108 MET A O 1
ATOM 873 N N . HIS A 1 109 ? -12.527 2.629 8.646 1.00 95.00 109 HIS A N 1
ATOM 874 C CA . HIS A 1 109 ? -13.472 3.714 8.419 1.00 95.00 109 HIS A CA 1
ATOM 875 C C . HIS A 1 109 ? -13.595 4.050 6.932 1.00 95.00 109 HIS A C 1
ATOM 877 O O . HIS A 1 109 ? -14.709 4.057 6.410 1.00 95.00 109 HIS A O 1
ATOM 883 N N . LEU A 1 110 ? -12.471 4.239 6.231 1.00 95.19 110 LEU A N 1
ATOM 884 C CA . LEU A 1 110 ? -12.481 4.493 4.786 1.00 95.19 110 LEU A CA 1
ATOM 885 C C . LEU A 1 110 ? -13.142 3.344 4.015 1.00 95.19 110 LEU A C 1
ATOM 887 O O . LEU A 1 110 ? -13.984 3.584 3.149 1.00 95.19 110 LEU A O 1
ATOM 891 N N . GLN A 1 111 ? -12.829 2.094 4.371 1.00 94.69 111 GLN A N 1
ATOM 892 C CA . GLN A 1 111 ? -13.463 0.924 3.768 1.00 94.69 111 GLN A CA 1
ATOM 893 C C . GLN A 1 111 ? -14.978 0.909 4.014 1.00 94.69 111 GLN A C 1
ATOM 895 O O . GLN A 1 111 ? -15.749 0.702 3.081 1.00 94.69 111 GLN A O 1
ATOM 900 N N . ALA A 1 112 ? -15.425 1.154 5.246 1.00 93.19 112 ALA A N 1
ATOM 901 C CA . ALA A 1 112 ? -16.844 1.148 5.593 1.00 93.19 112 ALA A CA 1
ATOM 902 C C . ALA A 1 112 ? -17.623 2.322 4.975 1.00 93.19 112 ALA A C 1
ATOM 904 O O . ALA A 1 112 ? -18.818 2.185 4.717 1.00 93.19 112 ALA A O 1
ATOM 905 N N . LYS A 1 113 ? -16.972 3.470 4.758 1.00 93.62 113 LYS A N 1
ATOM 906 C CA . LYS A 1 113 ? -17.593 4.675 4.193 1.00 93.62 113 LYS A CA 1
ATOM 907 C C . LYS A 1 113 ? -17.706 4.597 2.671 1.00 93.62 113 LYS A C 1
ATOM 909 O O . LYS A 1 113 ? -18.776 4.870 2.138 1.00 93.62 113 LYS A O 1
ATOM 914 N N . TYR A 1 114 ? -16.645 4.168 1.987 1.00 94.19 114 TYR A N 1
ATOM 915 C CA . TYR A 1 114 ? -16.555 4.255 0.525 1.00 94.19 114 TYR A CA 1
ATOM 916 C C . TYR A 1 114 ? -16.585 2.906 -0.198 1.00 94.19 114 TYR A C 1
ATOM 918 O O . TYR A 1 114 ? -16.999 2.832 -1.351 1.00 94.19 114 TYR A O 1
ATOM 926 N N . LEU A 1 115 ? -16.165 1.826 0.464 1.00 94.31 115 LEU A N 1
ATOM 927 C CA . LEU A 1 115 ? -15.955 0.515 -0.163 1.00 94.31 115 LEU A CA 1
ATOM 928 C C . LEU A 1 115 ? -16.925 -0.560 0.354 1.00 94.31 115 LEU A C 1
ATOM 930 O O . LEU A 1 115 ? -16.751 -1.739 0.057 1.00 94.31 115 LEU A O 1
ATOM 934 N N . ALA A 1 116 ? -17.977 -0.175 1.085 1.00 90.19 116 ALA A N 1
ATOM 935 C CA . ALA A 1 116 ? -18.941 -1.105 1.682 1.00 90.19 116 ALA A CA 1
ATOM 936 C C . ALA A 1 116 ? -19.724 -1.946 0.658 1.00 90.19 116 ALA A C 1
ATOM 938 O O . ALA A 1 116 ? -20.231 -3.013 0.996 1.00 90.19 116 ALA A O 1
ATOM 939 N N . ALA A 1 117 ? -19.829 -1.475 -0.588 1.00 87.75 117 ALA A N 1
ATOM 940 C CA . ALA A 1 117 ? -20.493 -2.202 -1.667 1.00 87.75 117 ALA A CA 1
ATOM 941 C C . ALA A 1 117 ? -19.646 -3.358 -2.234 1.00 87.75 117 ALA A C 1
ATOM 943 O O . ALA A 1 117 ? -20.179 -4.215 -2.942 1.00 87.75 117 ALA A O 1
ATOM 944 N N . LEU A 1 118 ? -18.337 -3.396 -1.952 1.00 89.25 118 LEU A N 1
ATOM 945 C CA . LEU A 1 118 ? -17.465 -4.457 -2.444 1.00 89.25 118 LEU A CA 1
ATOM 946 C C . LEU A 1 118 ? -17.624 -5.738 -1.607 1.00 89.25 118 LEU A C 1
ATOM 948 O O . LEU A 1 118 ? -17.653 -5.675 -0.377 1.00 89.25 118 LEU A O 1
ATOM 952 N N . PRO A 1 119 ? -17.674 -6.923 -2.245 1.00 87.69 119 PRO A N 1
ATOM 953 C CA . PRO A 1 119 ? -17.650 -8.192 -1.528 1.00 87.69 119 PRO A CA 1
ATOM 954 C C . PRO A 1 119 ? -16.407 -8.349 -0.643 1.00 87.69 119 PRO A C 1
ATOM 956 O O . PRO A 1 119 ? -15.319 -7.870 -0.976 1.00 87.69 119 PRO A O 1
ATOM 959 N N . ALA A 1 120 ? -16.549 -9.107 0.448 1.00 84.94 120 ALA A N 1
ATOM 960 C CA . ALA A 1 120 ? -15.425 -9.465 1.310 1.00 84.94 120 ALA A CA 1
ATOM 961 C C . ALA A 1 120 ? -14.284 -10.117 0.501 1.00 84.94 120 ALA A C 1
ATOM 963 O O . ALA A 1 120 ? -14.527 -10.933 -0.390 1.00 84.94 120 ALA A O 1
ATOM 964 N N . GLY A 1 121 ? -13.038 -9.738 0.798 1.00 86.19 121 GLY A N 1
ATOM 965 C CA . GLY A 1 121 ? -11.843 -10.237 0.104 1.00 86.19 121 GLY A CA 1
ATOM 966 C C . GLY A 1 121 ? -11.509 -9.544 -1.226 1.00 86.19 121 GLY A C 1
ATOM 967 O O . GLY A 1 121 ? -10.486 -9.860 -1.830 1.00 86.19 121 GLY A O 1
ATOM 968 N N . ARG A 1 122 ? -12.320 -8.582 -1.699 1.00 91.19 122 ARG A N 1
ATOM 969 C CA . ARG A 1 122 ? -11.944 -7.728 -2.847 1.00 91.19 122 ARG A CA 1
ATOM 970 C C . ARG A 1 122 ? -10.914 -6.666 -2.506 1.00 91.19 122 ARG A C 1
ATOM 972 O O . ARG A 1 122 ? -10.169 -6.239 -3.382 1.00 91.19 122 ARG A O 1
ATOM 979 N N . VAL A 1 123 ? -10.888 -6.269 -1.240 1.00 94.75 123 VAL A N 1
ATOM 980 C CA . VAL A 1 123 ? -9.976 -5.258 -0.727 1.00 94.75 123 VAL A CA 1
ATOM 981 C C . VAL A 1 123 ? -9.211 -5.828 0.454 1.00 94.75 123 VAL A C 1
ATOM 983 O O . VAL A 1 123 ? -9.829 -6.349 1.387 1.00 94.75 123 VAL A O 1
ATOM 986 N N . ALA A 1 124 ? -7.889 -5.701 0.418 1.00 95.19 124 ALA A N 1
ATOM 987 C CA . ALA A 1 124 ? -7.028 -5.928 1.568 1.00 95.19 124 ALA A CA 1
ATOM 988 C C . ALA A 1 124 ? -6.565 -4.579 2.128 1.00 95.19 124 ALA A C 1
ATOM 990 O O . ALA A 1 124 ? -6.234 -3.653 1.390 1.00 95.19 124 ALA A O 1
ATOM 991 N N . LEU A 1 125 ? -6.579 -4.462 3.451 1.00 96.12 125 LEU A N 1
ATOM 992 C CA . LEU A 1 125 ? -6.117 -3.278 4.166 1.00 96.12 125 LEU A CA 1
ATOM 993 C C . LEU A 1 125 ? -4.796 -3.641 4.829 1.00 96.12 125 LEU A C 1
ATOM 995 O O . LEU A 1 125 ? -4.794 -4.557 5.648 1.00 96.12 125 LEU A O 1
ATOM 999 N N . LEU A 1 126 ? -3.715 -2.937 4.517 1.00 96.06 126 LEU A N 1
ATOM 1000 C CA . LEU A 1 126 ? -2.368 -3.255 4.982 1.00 96.06 126 LEU A CA 1
ATOM 1001 C C . LEU A 1 126 ? -1.748 -2.075 5.755 1.00 96.06 126 LEU A C 1
ATOM 1003 O O . LEU A 1 126 ? -1.987 -0.919 5.391 1.00 96.06 126 LEU A O 1
ATOM 1007 N N . PRO A 1 127 ? -0.947 -2.337 6.807 1.00 93.62 127 PRO A N 1
ATOM 1008 C CA . PRO A 1 127 ? -0.560 -3.660 7.314 1.00 93.62 127 PRO A CA 1
ATOM 1009 C C . PRO A 1 127 ? -1.716 -4.419 7.984 1.00 93.62 127 PRO A C 1
ATOM 1011 O O . PRO A 1 127 ? -2.657 -3.813 8.509 1.00 93.62 127 PRO A O 1
ATOM 1014 N N . ASP A 1 128 ? -1.633 -5.751 7.973 1.00 90.88 128 ASP A N 1
ATOM 1015 C CA . ASP A 1 128 ? -2.604 -6.647 8.607 1.00 90.88 128 ASP A CA 1
ATOM 1016 C C . ASP A 1 128 ? -1.905 -7.764 9.388 1.00 90.88 128 ASP A C 1
ATOM 1018 O O . ASP A 1 128 ? -1.324 -8.687 8.817 1.00 90.88 128 ASP A O 1
ATOM 1022 N N . THR A 1 129 ? -2.001 -7.700 10.715 1.00 85.12 129 THR A N 1
ATOM 1023 C CA . THR A 1 129 ? -1.425 -8.706 11.611 1.00 85.12 129 THR A CA 1
ATOM 1024 C C . THR A 1 129 ? -2.204 -10.019 11.612 1.00 85.12 129 THR A C 1
ATOM 1026 O O . THR A 1 129 ? -1.613 -11.049 11.923 1.00 85.12 129 THR A O 1
ATOM 1029 N N . ALA A 1 130 ? -3.490 -10.025 11.237 1.00 84.44 130 ALA A N 1
ATOM 1030 C CA . ALA A 1 130 ? -4.282 -11.253 11.158 1.00 84.44 130 ALA A CA 1
ATOM 1031 C C . ALA A 1 130 ? -3.846 -12.124 9.972 1.00 84.44 130 ALA A C 1
ATOM 1033 O O . ALA A 1 130 ? -3.735 -13.342 10.105 1.00 84.44 130 ALA A O 1
ATOM 1034 N N . SER A 1 131 ? -3.548 -11.485 8.838 1.00 82.62 131 SER A N 1
ATOM 1035 C CA . SER A 1 131 ? -2.993 -12.139 7.647 1.00 82.62 131 SER A CA 1
ATOM 1036 C C . SER A 1 131 ? -1.464 -12.285 7.692 1.00 82.62 131 SER A C 1
ATOM 1038 O O . SER A 1 131 ? -0.886 -12.918 6.815 1.00 82.62 131 SER A O 1
ATOM 1040 N N . GLY A 1 132 ? -0.800 -11.702 8.698 1.00 83.06 132 GLY A N 1
ATOM 1041 C CA . GLY A 1 132 ? 0.659 -11.730 8.854 1.00 83.06 132 GLY A CA 1
ATOM 1042 C C . GLY A 1 132 ? 1.424 -10.830 7.875 1.00 83.06 132 GLY A C 1
ATOM 1043 O O . GLY A 1 132 ? 2.637 -10.966 7.746 1.00 83.06 132 GLY A O 1
ATOM 1044 N N . VAL A 1 133 ? 0.743 -9.909 7.189 1.00 86.81 133 VAL A N 1
ATOM 1045 C CA . VAL A 1 133 ? 1.351 -9.026 6.186 1.00 86.81 133 VAL A CA 1
ATOM 1046 C C . VAL A 1 133 ? 1.825 -7.739 6.862 1.00 86.81 133 VAL A C 1
ATOM 1048 O O . VAL A 1 133 ? 1.059 -6.789 7.058 1.00 86.81 133 VAL A O 1
ATOM 1051 N N . SER A 1 134 ? 3.104 -7.725 7.238 1.00 87.25 134 SER A N 1
ATOM 1052 C CA . SER A 1 134 ? 3.798 -6.573 7.834 1.00 87.25 134 SER A CA 1
ATOM 1053 C C . SER A 1 134 ? 4.780 -5.881 6.889 1.00 87.25 134 SER A C 1
ATOM 1055 O O . SER A 1 134 ? 5.311 -4.829 7.242 1.00 87.25 134 SER A O 1
ATOM 1057 N N . GLU A 1 135 ? 5.027 -6.453 5.713 1.00 90.38 135 GLU A N 1
ATOM 1058 C CA . GLU A 1 135 ? 5.971 -5.966 4.706 1.00 90.38 135 GLU A CA 1
ATOM 1059 C C . GLU A 1 135 ? 5.364 -6.129 3.309 1.00 90.38 135 GLU A C 1
ATOM 1061 O O . GLU A 1 135 ? 4.544 -7.023 3.088 1.00 90.38 135 GLU A O 1
ATOM 1066 N N . LEU A 1 136 ? 5.756 -5.265 2.373 1.00 91.50 136 LEU A N 1
ATOM 1067 C CA . LEU A 1 136 ? 5.342 -5.328 0.971 1.00 91.50 136 LEU A CA 1
ATOM 1068 C C . LEU A 1 136 ? 6.526 -5.099 0.030 1.00 91.50 136 LEU A C 1
ATOM 1070 O O . LEU A 1 136 ? 7.383 -4.273 0.347 1.00 91.50 136 LEU A O 1
ATOM 1074 N N . PRO A 1 137 ? 6.540 -5.721 -1.161 1.00 91.31 137 PRO A N 1
ATOM 1075 C CA . PRO A 1 137 ? 7.507 -5.398 -2.201 1.00 91.31 137 PRO A CA 1
ATOM 1076 C C . PRO A 1 137 ? 7.523 -3.901 -2.536 1.00 91.31 137 PRO A C 1
ATOM 1078 O O . PRO A 1 137 ? 6.480 -3.291 -2.779 1.00 91.31 137 PRO A O 1
ATOM 1081 N N . VAL A 1 138 ? 8.716 -3.312 -2.595 1.00 91.50 138 VAL A N 1
ATOM 1082 C CA . VAL A 1 138 ? 8.948 -1.958 -3.109 1.00 91.50 138 VAL A CA 1
ATOM 1083 C C . VAL A 1 138 ? 8.555 -1.925 -4.584 1.00 91.50 138 VAL A C 1
ATOM 1085 O O . VAL A 1 138 ? 8.874 -2.842 -5.336 1.00 91.50 138 VAL A O 1
ATOM 1088 N N . ILE A 1 139 ? 7.859 -0.874 -5.008 1.00 92.25 139 ILE A N 1
ATOM 1089 C CA . ILE A 1 139 ? 7.439 -0.663 -6.401 1.00 92.25 139 ILE A CA 1
ATOM 1090 C C . ILE A 1 139 ? 8.316 0.415 -7.046 1.00 92.25 139 ILE A C 1
ATOM 1092 O O . ILE A 1 139 ? 8.596 1.433 -6.424 1.00 92.25 139 ILE A O 1
ATOM 1096 N N . PRO A 1 140 ? 8.719 0.275 -8.311 1.00 93.31 140 PRO A N 1
ATOM 1097 C CA . PRO A 1 140 ? 8.425 -0.834 -9.206 1.00 93.31 140 PRO A CA 1
ATOM 1098 C C . PRO A 1 140 ? 9.162 -2.126 -8.837 1.00 93.31 140 PRO A C 1
ATOM 1100 O O . PRO A 1 140 ? 10.220 -2.104 -8.232 1.00 93.31 140 PRO A O 1
ATOM 1103 N N . ASN A 1 141 ? 8.606 -3.269 -9.208 1.00 92.00 141 ASN A N 1
ATOM 1104 C CA . ASN A 1 141 ? 9.276 -4.566 -9.108 1.00 92.00 141 ASN A CA 1
ATOM 1105 C C . ASN A 1 141 ? 8.767 -5.476 -10.221 1.00 92.00 141 ASN A C 1
ATOM 1107 O O . ASN A 1 141 ? 7.758 -5.177 -10.862 1.00 92.00 141 ASN A O 1
ATOM 1111 N N . PHE A 1 142 ? 9.484 -6.563 -10.472 1.00 91.12 142 PHE A N 1
ATOM 1112 C CA . PHE A 1 142 ? 9.065 -7.572 -11.429 1.00 91.12 142 PHE A CA 1
ATOM 1113 C C . PHE A 1 142 ? 8.489 -8.774 -10.697 1.00 91.12 142 PHE A C 1
ATOM 1115 O O . PHE A 1 142 ? 9.129 -9.313 -9.795 1.00 91.12 142 PHE A O 1
ATOM 1122 N N . ASP A 1 143 ? 7.311 -9.212 -11.124 1.00 90.31 143 ASP A N 1
ATOM 1123 C CA . ASP A 1 143 ? 6.707 -10.458 -10.680 1.00 90.31 143 ASP A CA 1
ATOM 1124 C C . ASP A 1 143 ? 7.190 -11.595 -11.600 1.00 90.31 143 ASP A C 1
ATOM 1126 O O . ASP A 1 143 ? 6.801 -11.640 -12.775 1.00 90.31 143 ASP A O 1
ATOM 1130 N N . PRO A 1 144 ? 8.045 -12.515 -11.115 1.00 88.06 144 PRO A N 1
ATOM 1131 C CA . PRO A 1 144 ? 8.561 -13.603 -11.934 1.00 88.06 144 PRO A CA 1
ATOM 1132 C C . PRO A 1 144 ? 7.504 -14.664 -12.265 1.00 88.06 144 PRO A C 1
ATOM 1134 O O . PRO A 1 144 ? 7.667 -15.369 -13.259 1.00 88.06 144 PRO A O 1
ATOM 1137 N N . GLU A 1 145 ? 6.428 -14.791 -11.486 1.00 90.25 145 GLU A N 1
ATOM 1138 C CA . GLU A 1 145 ? 5.363 -15.758 -11.773 1.00 90.25 145 GLU A CA 1
ATOM 1139 C C . GLU A 1 145 ? 4.488 -15.266 -12.923 1.00 90.25 145 GLU A C 1
ATOM 1141 O O . GLU A 1 145 ? 4.170 -16.021 -13.842 1.00 90.25 145 GLU A O 1
ATOM 1146 N N . LYS A 1 146 ? 4.135 -13.978 -12.898 1.00 90.69 146 LYS A N 1
ATOM 1147 C CA . LYS A 1 146 ? 3.261 -13.357 -13.902 1.00 90.69 146 LYS A CA 1
ATOM 1148 C C . LYS A 1 146 ? 4.013 -12.716 -15.064 1.00 90.69 146 LYS A C 1
ATOM 1150 O O . LYS A 1 146 ? 3.378 -12.326 -16.038 1.00 90.69 146 LYS A O 1
ATOM 1155 N N . GLN A 1 147 ? 5.341 -12.628 -14.977 1.00 92.69 147 GLN A N 1
ATOM 1156 C CA . GLN A 1 147 ? 6.220 -12.009 -15.975 1.00 92.69 147 GLN A CA 1
ATOM 1157 C C . GLN A 1 147 ? 5.821 -10.563 -16.315 1.00 92.69 147 GLN A C 1
ATOM 1159 O O . GLN A 1 147 ? 5.939 -10.116 -17.454 1.00 92.69 147 GLN A O 1
ATOM 1164 N N . LYS A 1 148 ? 5.340 -9.825 -15.313 1.00 94.00 148 LYS A N 1
ATOM 1165 C CA . LYS A 1 148 ? 4.847 -8.452 -15.453 1.00 94.00 148 LYS A CA 1
ATOM 1166 C C . LYS A 1 148 ? 5.463 -7.575 -14.371 1.00 94.00 148 LYS A C 1
ATOM 1168 O O . LYS A 1 148 ? 5.741 -8.019 -13.259 1.00 94.00 148 LYS A O 1
ATOM 1173 N N . TRP A 1 149 ? 5.655 -6.307 -14.693 1.00 94.38 149 TRP A N 1
ATOM 1174 C CA . TRP A 1 149 ? 6.153 -5.302 -13.768 1.00 94.38 149 TRP A CA 1
ATOM 1175 C C . TRP A 1 149 ? 5.007 -4.621 -13.029 1.00 94.38 149 TRP A C 1
ATOM 1177 O O . TRP A 1 149 ? 4.025 -4.193 -13.641 1.00 94.38 149 TRP A O 1
ATOM 1187 N N . ALA A 1 150 ? 5.171 -4.466 -11.719 1.00 95.44 150 ALA A N 1
ATOM 1188 C CA . ALA A 1 150 ? 4.424 -3.503 -10.930 1.00 95.44 150 ALA A CA 1
ATOM 1189 C C . ALA A 1 150 ? 5.033 -2.104 -11.104 1.00 95.44 150 ALA A C 1
ATOM 1191 O O . ALA A 1 150 ? 6.256 -1.960 -11.178 1.00 95.44 150 ALA A O 1
ATOM 1192 N N . ALA A 1 151 ? 4.194 -1.071 -11.155 1.00 96.38 151 ALA A N 1
ATOM 1193 C CA . ALA A 1 151 ? 4.632 0.313 -11.321 1.00 96.38 151 ALA A CA 1
ATOM 1194 C C . ALA A 1 151 ? 3.614 1.302 -10.748 1.00 96.38 151 ALA A C 1
ATOM 1196 O O . ALA A 1 151 ? 2.409 1.043 -10.767 1.00 96.38 151 ALA A O 1
ATOM 1197 N N . PHE A 1 152 ? 4.089 2.465 -10.306 1.00 97.31 152 PHE A N 1
ATOM 1198 C CA . PHE A 1 152 ? 3.228 3.615 -10.064 1.00 97.31 152 PHE A CA 1
ATOM 1199 C C . PHE A 1 152 ? 2.702 4.169 -11.383 1.00 97.31 152 PHE A C 1
ATOM 1201 O O . PHE A 1 152 ? 3.427 4.238 -12.383 1.00 97.31 152 PHE A O 1
ATOM 1208 N N . ILE A 1 153 ? 1.439 4.576 -11.364 1.00 96.94 153 ILE A N 1
ATOM 1209 C CA . ILE A 1 153 ? 0.724 5.119 -12.513 1.00 96.94 153 ILE A CA 1
ATOM 1210 C C . ILE A 1 153 ? 0.063 6.441 -12.142 1.00 96.94 153 ILE A C 1
ATOM 1212 O O . ILE A 1 153 ? -0.256 6.698 -10.981 1.00 96.94 153 ILE A O 1
ATOM 1216 N N . ASP A 1 154 ? -0.165 7.272 -13.153 1.00 95.19 154 ASP A N 1
ATOM 1217 C CA . ASP A 1 154 ? -1.084 8.395 -13.014 1.00 95.19 154 ASP A CA 1
ATOM 1218 C C . ASP A 1 154 ? -2.513 7.857 -12.789 1.00 95.19 154 ASP A C 1
ATOM 1220 O O . ASP A 1 154 ? -2.910 6.904 -13.475 1.00 95.19 154 ASP A O 1
ATOM 1224 N N . PRO A 1 155 ? -3.305 8.432 -11.868 1.00 92.25 155 PRO A N 1
ATOM 1225 C CA . PRO A 1 155 ? -4.681 8.002 -11.634 1.00 92.25 155 PRO A CA 1
ATOM 1226 C C . PRO A 1 155 ? -5.548 8.010 -12.899 1.00 92.25 155 PRO A C 1
ATOM 1228 O O . PRO A 1 155 ? -6.359 7.113 -13.081 1.00 92.25 155 PRO A O 1
ATOM 1231 N N . GLY A 1 156 ? -5.347 8.943 -13.833 1.00 92.25 156 GLY A N 1
ATOM 1232 C CA . GLY A 1 156 ? -6.081 8.985 -15.102 1.00 92.25 156 GLY A CA 1
ATOM 1233 C C . GLY A 1 156 ? -5.787 7.808 -16.039 1.00 92.25 156 GLY A C 1
ATOM 1234 O O . GLY A 1 156 ? -6.498 7.616 -17.024 1.00 92.25 156 GLY A O 1
ATOM 1235 N N . MET A 1 157 ? -4.761 7.003 -15.746 1.00 93.44 157 MET A N 1
ATOM 1236 C CA . MET A 1 157 ? -4.328 5.882 -16.578 1.00 93.44 157 MET A CA 1
ATOM 1237 C C . MET A 1 157 ? -4.855 4.515 -16.138 1.00 93.44 157 MET A C 1
ATOM 1239 O O . MET A 1 157 ? -4.651 3.534 -16.853 1.00 93.44 157 MET A O 1
ATOM 1243 N N . GLY A 1 158 ? -5.521 4.409 -14.987 1.00 91.12 158 GLY A N 1
ATOM 1244 C CA . GLY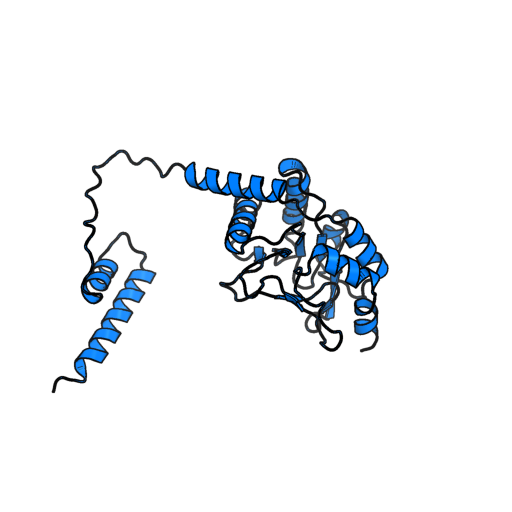 A 1 158 ? -5.819 3.101 -14.404 1.00 91.12 158 GLY A CA 1
ATOM 1245 C C . GLY A 1 158 ? -6.696 2.200 -15.270 1.00 91.12 158 GLY A C 1
ATOM 1246 O O . GLY A 1 158 ? -6.414 1.008 -15.356 1.00 91.12 158 GLY A O 1
ATOM 1247 N N . SER A 1 159 ? -7.673 2.746 -16.000 1.00 94.69 159 SER A N 1
ATOM 1248 C CA . SER A 1 159 ? -8.582 1.955 -16.849 1.00 94.69 159 SER A CA 1
ATOM 1249 C C . SER A 1 159 ? -7.874 1.170 -17.957 1.00 94.69 159 SER A C 1
ATOM 1251 O O . SER A 1 159 ? -8.405 0.162 -18.416 1.00 94.69 159 SER A O 1
ATOM 1253 N N . MET A 1 160 ? -6.665 1.582 -18.353 1.00 94.62 160 MET A N 1
ATOM 1254 C CA . MET A 1 160 ? -5.868 0.892 -19.372 1.00 94.62 160 MET A CA 1
ATOM 1255 C C . MET A 1 160 ? -5.368 -0.486 -18.920 1.00 94.62 160 MET A C 1
ATOM 1257 O O . MET A 1 160 ? -4.996 -1.296 -19.760 1.00 94.62 160 MET A O 1
ATOM 1261 N N . PHE A 1 161 ? -5.380 -0.763 -17.613 1.00 94.31 161 PHE A N 1
ATOM 1262 C CA . PHE A 1 161 ? -4.871 -2.007 -17.027 1.00 94.31 161 PHE A CA 1
ATOM 1263 C C . PHE A 1 161 ? -5.974 -2.989 -16.612 1.00 94.31 161 PHE A C 1
ATOM 1265 O O . PHE A 1 161 ? -5.689 -3.987 -15.954 1.00 94.31 161 PHE A O 1
ATOM 1272 N N . ILE A 1 162 ? -7.238 -2.715 -16.962 1.00 93.44 162 ILE A N 1
ATOM 1273 C CA . ILE A 1 162 ? -8.373 -3.574 -16.591 1.00 93.44 162 ILE A CA 1
ATOM 1274 C C . ILE A 1 162 ? -8.189 -4.991 -17.145 1.00 93.44 162 ILE A C 1
ATOM 1276 O O . ILE A 1 162 ? -8.282 -5.951 -16.379 1.00 93.44 162 ILE A O 1
ATOM 1280 N N . ASP A 1 163 ? -7.899 -5.111 -18.441 1.00 91.12 163 ASP A N 1
ATOM 1281 C CA . ASP A 1 163 ? -7.783 -6.405 -19.122 1.00 91.12 163 ASP A CA 1
ATOM 1282 C C . ASP A 1 163 ? -6.380 -7.016 -18.987 1.00 91.12 163 ASP A C 1
ATOM 1284 O O . ASP A 1 163 ? -6.239 -8.232 -18.858 1.00 91.12 163 ASP A O 1
ATOM 1288 N N . GLU A 1 164 ? -5.343 -6.174 -18.960 1.00 91.19 164 GLU A N 1
ATOM 1289 C CA . GLU A 1 164 ? -3.944 -6.595 -18.862 1.00 91.19 164 GLU A CA 1
ATOM 1290 C C . GLU A 1 164 ? -3.252 -5.928 -17.658 1.00 91.19 164 GLU A C 1
ATOM 1292 O O . GLU A 1 164 ? -2.765 -4.799 -17.763 1.00 91.19 164 GLU A O 1
ATOM 1297 N N . PRO A 1 165 ? -3.203 -6.603 -16.492 1.00 91.12 165 PRO A N 1
ATOM 1298 C CA . PRO A 1 165 ? -2.571 -6.062 -15.294 1.00 91.12 165 PRO A CA 1
ATOM 1299 C C . PRO A 1 165 ? -1.039 -6.038 -15.401 1.00 91.12 165 PRO A C 1
ATOM 1301 O O . PRO A 1 165 ? -0.403 -7.019 -15.794 1.00 91.12 165 PRO A O 1
ATOM 1304 N N . GLY A 1 166 ? -0.439 -4.933 -14.949 1.00 92.69 166 GLY A N 1
ATOM 1305 C CA . GLY A 1 166 ? 1.013 -4.729 -14.930 1.00 92.69 166 GLY A CA 1
ATOM 1306 C C . GLY A 1 166 ? 1.610 -4.370 -16.297 1.00 92.69 166 GLY A C 1
ATOM 1307 O O . GLY A 1 166 ? 0.913 -4.280 -17.303 1.00 92.69 166 GLY A O 1
ATOM 1308 N N . LEU A 1 167 ? 2.923 -4.139 -16.335 1.00 93.94 167 LEU A N 1
ATOM 1309 C CA . LEU A 1 167 ? 3.645 -3.745 -17.553 1.00 93.94 167 LEU A CA 1
ATOM 1310 C C . LEU A 1 167 ? 4.510 -4.889 -18.094 1.00 93.94 167 LEU A C 1
ATOM 1312 O O . LEU A 1 167 ? 5.157 -5.596 -17.329 1.00 93.94 167 LEU A O 1
ATOM 1316 N N . ASP A 1 168 ? 4.597 -5.030 -19.416 1.00 93.56 168 ASP A N 1
ATOM 1317 C CA . ASP A 1 168 ? 5.528 -5.979 -20.057 1.00 93.56 168 ASP A CA 1
ATOM 1318 C C . ASP A 1 168 ? 6.982 -5.504 -20.031 1.00 93.56 168 ASP A C 1
ATOM 1320 O O . ASP A 1 168 ? 7.922 -6.295 -20.097 1.00 93.56 168 ASP A O 1
ATOM 1324 N N . ILE A 1 169 ? 7.173 -4.189 -19.943 1.00 91.19 169 ILE A N 1
ATOM 1325 C CA . ILE A 1 169 ? 8.484 -3.551 -19.950 1.00 91.19 169 ILE A CA 1
ATOM 1326 C C . ILE A 1 169 ? 8.792 -2.937 -18.592 1.00 91.19 169 ILE A C 1
ATOM 1328 O O . ILE A 1 169 ? 7.900 -2.467 -17.884 1.00 91.19 169 ILE A O 1
ATOM 1332 N N . ALA A 1 170 ? 10.082 -2.901 -18.263 1.00 90.56 170 ALA A N 1
ATOM 1333 C CA . ALA A 1 170 ? 10.557 -2.256 -17.054 1.00 90.56 170 ALA A CA 1
ATOM 1334 C C . ALA A 1 170 ? 10.166 -0.764 -17.060 1.00 90.56 170 ALA A C 1
ATOM 1336 O O . ALA A 1 170 ? 10.438 -0.066 -18.047 1.00 90.56 170 ALA A O 1
ATOM 1337 N N . PRO A 1 171 ? 9.533 -0.253 -15.991 1.00 92.94 171 PRO A N 1
ATOM 1338 C CA . PRO A 1 171 ? 9.166 1.152 -15.913 1.00 92.94 171 PRO A CA 1
ATOM 1339 C C . PRO A 1 171 ? 10.418 2.026 -15.796 1.00 92.94 171 PRO A C 1
ATOM 1341 O O . PRO A 1 171 ? 11.405 1.659 -15.162 1.00 92.94 171 PRO A O 1
ATOM 1344 N N . ASN A 1 172 ? 10.370 3.212 -16.402 1.00 92.19 172 ASN A N 1
ATOM 1345 C CA . ASN A 1 172 ? 11.469 4.170 -16.314 1.00 92.19 172 ASN A CA 1
ATOM 1346 C C . ASN A 1 172 ? 11.567 4.739 -14.878 1.00 92.19 172 ASN A C 1
ATOM 1348 O O . ASN A 1 172 ? 10.586 5.326 -14.410 1.00 92.19 172 ASN A O 1
ATOM 1352 N N . PRO A 1 173 ? 12.716 4.612 -14.188 1.00 91.56 173 PRO A N 1
ATOM 1353 C CA . PRO A 1 173 ? 12.829 4.989 -12.782 1.00 91.56 173 PRO A CA 1
ATOM 1354 C C . PRO A 1 173 ? 12.717 6.500 -12.537 1.00 91.56 173 PRO A C 1
ATOM 1356 O O . PRO A 1 173 ? 12.160 6.908 -11.520 1.00 91.56 173 PRO A O 1
ATOM 1359 N N . GLU A 1 174 ? 13.171 7.349 -13.462 1.00 92.69 174 GLU A N 1
ATOM 1360 C CA . GLU A 1 174 ? 13.040 8.805 -13.338 1.00 92.69 174 GLU A CA 1
ATOM 1361 C C . GLU A 1 174 ? 11.574 9.246 -13.391 1.00 92.69 174 GLU A C 1
ATOM 1363 O O . GLU A 1 174 ? 11.144 10.039 -12.557 1.00 92.69 174 GLU A O 1
ATOM 1368 N N . ARG A 1 175 ? 10.781 8.674 -14.305 1.00 94.12 175 ARG A N 1
ATOM 1369 C CA . ARG A 1 175 ? 9.334 8.925 -14.391 1.00 94.12 175 ARG A CA 1
ATOM 1370 C C . ARG A 1 175 ? 8.597 8.430 -13.152 1.00 94.12 175 ARG A C 1
ATOM 1372 O O . ARG A 1 175 ? 7.658 9.079 -12.707 1.00 94.12 175 ARG A O 1
ATOM 1379 N N . GLN A 1 176 ? 9.009 7.293 -12.589 1.00 95.88 176 GLN A N 1
ATOM 1380 C CA . GLN A 1 176 ? 8.450 6.795 -11.327 1.00 95.88 176 GLN A CA 1
ATOM 1381 C C . GLN A 1 176 ? 8.749 7.764 -10.174 1.00 95.88 176 GLN A C 1
ATOM 1383 O O . GLN A 1 176 ? 7.861 8.062 -9.378 1.00 95.88 176 GLN A O 1
ATOM 1388 N N . ALA A 1 177 ? 9.965 8.316 -10.122 1.00 94.94 177 ALA A N 1
ATOM 1389 C CA . ALA A 1 177 ? 10.319 9.339 -9.144 1.00 94.94 177 ALA A CA 1
ATOM 1390 C C . ALA A 1 177 ? 9.502 10.628 -9.337 1.00 94.94 177 ALA A C 1
ATOM 1392 O O . ALA A 1 177 ? 9.036 11.200 -8.357 1.00 94.94 177 ALA A O 1
ATOM 1393 N N . ASP A 1 178 ? 9.276 11.067 -10.581 1.00 95.75 178 ASP A N 1
ATOM 1394 C CA . ASP A 1 178 ? 8.443 12.241 -10.880 1.00 95.75 178 ASP A CA 1
ATOM 1395 C C . ASP A 1 178 ? 6.985 12.053 -10.420 1.00 95.75 178 ASP A C 1
ATOM 1397 O O . ASP A 1 178 ? 6.405 12.972 -9.838 1.00 95.75 178 ASP A O 1
ATOM 1401 N N . LEU A 1 179 ? 6.407 10.858 -10.609 1.00 96.44 179 LEU A N 1
ATOM 1402 C CA . LEU A 1 179 ? 5.070 10.531 -10.094 1.00 96.44 179 LEU A CA 1
ATOM 1403 C C . LEU A 1 179 ? 5.025 10.654 -8.565 1.00 96.44 179 LEU A C 1
ATOM 1405 O O . LEU A 1 179 ? 4.166 11.355 -8.028 1.00 96.44 179 LEU A O 1
ATOM 1409 N N . LEU A 1 180 ? 5.981 10.042 -7.860 1.00 96.75 180 LEU A N 1
ATOM 1410 C CA . LEU A 1 180 ? 6.045 10.097 -6.396 1.00 96.75 180 LEU A CA 1
ATOM 1411 C C . LEU A 1 180 ? 6.352 11.500 -5.857 1.00 96.75 180 LEU A C 1
ATOM 1413 O O . LEU A 1 180 ? 5.857 11.868 -4.794 1.00 96.75 180 LEU A O 1
ATOM 1417 N N . MET A 1 181 ? 7.101 12.321 -6.590 1.00 95.56 181 MET A N 1
ATOM 1418 C CA . MET A 1 181 ? 7.391 13.703 -6.199 1.00 95.56 181 MET A CA 1
ATOM 1419 C C . MET A 1 181 ? 6.111 14.544 -6.044 1.00 95.56 181 MET A C 1
ATOM 1421 O O . MET A 1 181 ? 6.059 15.439 -5.199 1.00 95.56 181 MET A O 1
ATOM 1425 N N . SER A 1 182 ? 5.064 14.248 -6.822 1.00 93.69 182 SER A N 1
ATOM 1426 C CA . SER A 1 182 ? 3.763 14.925 -6.720 1.00 93.69 182 SER A CA 1
ATOM 1427 C C . SER A 1 182 ? 2.931 14.494 -5.500 1.00 93.69 182 SER A C 1
ATOM 1429 O O . SER A 1 182 ? 2.061 15.240 -5.041 1.00 93.69 182 SER A O 1
ATOM 1431 N N . VAL A 1 183 ? 3.233 13.319 -4.939 1.00 96.12 183 VAL A N 1
ATOM 1432 C CA . VAL A 1 183 ? 2.521 12.703 -3.813 1.00 96.12 183 VAL A CA 1
ATOM 1433 C C . VAL A 1 183 ? 2.959 13.342 -2.497 1.00 96.12 183 VAL A C 1
ATOM 1435 O O . VAL A 1 183 ? 4.148 13.602 -2.252 1.00 96.12 183 VAL A O 1
ATOM 1438 N N . LYS A 1 184 ? 1.989 13.585 -1.609 1.00 94.94 184 LYS A N 1
ATOM 1439 C CA . LYS A 1 184 ? 2.225 14.206 -0.298 1.00 94.94 184 LYS A CA 1
ATOM 1440 C C . LYS A 1 184 ? 1.734 13.317 0.835 1.00 94.94 184 LYS A C 1
ATOM 1442 O O . LYS A 1 184 ? 0.754 12.591 0.704 1.00 94.94 184 LYS A O 1
ATOM 1447 N N . SER A 1 185 ? 2.410 13.425 1.973 1.00 97.56 185 SER A N 1
ATOM 1448 C CA . SER A 1 185 ? 1.995 12.746 3.194 1.00 97.56 185 SER A CA 1
ATOM 1449 C C . SER A 1 185 ? 0.747 13.395 3.797 1.00 97.56 185 SER A C 1
ATOM 1451 O O . SER A 1 185 ? 0.622 14.620 3.840 1.00 97.56 185 SER A O 1
ATOM 1453 N N . ILE A 1 186 ? -0.153 12.565 4.314 1.00 97.81 186 ILE A N 1
ATOM 1454 C CA . ILE A 1 186 ? -1.333 12.959 5.079 1.00 97.81 186 ILE A CA 1
ATOM 1455 C C . ILE A 1 186 ? -0.865 13.598 6.387 1.00 97.81 186 ILE A C 1
ATOM 1457 O O . ILE A 1 186 ? -0.089 13.008 7.147 1.00 97.81 186 ILE A O 1
ATOM 1461 N N . SER A 1 187 ? -1.327 14.821 6.649 1.00 97.44 187 SER A N 1
ATOM 1462 C CA . SER A 1 187 ? -0.981 15.542 7.874 1.00 97.44 187 SER A CA 1
ATOM 1463 C C . SER A 1 187 ? -1.602 14.872 9.104 1.00 97.44 187 SER A C 1
ATOM 1465 O O . SER A 1 187 ? -2.673 14.268 9.030 1.00 97.44 187 SER A O 1
ATOM 1467 N N . SER A 1 188 ? -0.979 15.029 10.275 1.00 96.62 188 SER A N 1
ATOM 1468 C CA . SER A 1 188 ? -1.548 14.489 11.518 1.00 96.62 188 SER A CA 1
ATOM 1469 C C . SER A 1 188 ? -2.927 15.070 11.849 1.00 96.62 188 SER A C 1
ATOM 1471 O O . SER A 1 188 ? -3.718 14.392 12.493 1.00 96.62 188 SER A O 1
ATOM 1473 N N . GLN A 1 189 ? -3.235 16.295 11.409 1.00 96.19 189 GLN A N 1
ATOM 1474 C CA . GLN A 1 189 ? -4.554 16.899 11.608 1.00 96.19 189 GLN A CA 1
ATOM 1475 C C . GLN A 1 189 ? -5.625 16.200 10.762 1.00 96.19 189 GLN A C 1
ATOM 1477 O O . GLN A 1 189 ? -6.666 15.827 11.297 1.00 96.19 189 GLN A O 1
ATOM 1482 N N . MET A 1 190 ? -5.348 15.981 9.472 1.00 96.56 190 MET A N 1
ATOM 1483 C CA . MET A 1 190 ? -6.251 15.265 8.560 1.00 96.56 190 MET A CA 1
ATOM 1484 C C . MET A 1 190 ? -6.495 13.831 9.035 1.00 96.56 190 MET A C 1
ATOM 1486 O O . MET A 1 190 ? -7.638 13.389 9.104 1.00 96.56 190 MET A O 1
ATOM 1490 N N . PHE A 1 191 ? -5.428 13.131 9.431 1.00 97.06 191 PHE A N 1
ATOM 1491 C CA . PHE A 1 191 ? -5.532 11.771 9.953 1.00 97.06 191 PHE A CA 1
ATOM 1492 C C . PHE A 1 191 ? -6.414 11.701 11.207 1.00 97.06 191 PHE A C 1
ATOM 1494 O O . PHE A 1 191 ? -7.338 10.891 11.258 1.00 97.06 191 PHE A O 1
ATOM 1501 N N . ARG A 1 192 ? -6.170 12.572 12.200 1.00 96.19 192 ARG A N 1
ATOM 1502 C CA . ARG A 1 192 ? -6.965 12.601 13.439 1.00 96.19 192 ARG A CA 1
ATOM 1503 C C . ARG A 1 192 ? -8.435 12.888 13.169 1.00 96.19 192 ARG A C 1
ATOM 1505 O O . ARG A 1 192 ? -9.266 12.160 13.684 1.00 96.19 192 ARG A O 1
ATOM 1512 N N . ARG A 1 193 ? -8.749 13.859 12.299 1.00 95.88 193 ARG A N 1
ATOM 1513 C CA . ARG A 1 193 ? -10.138 14.185 11.931 1.00 95.88 193 ARG A CA 1
ATOM 1514 C C . ARG A 1 193 ? -10.916 12.940 11.492 1.00 95.88 193 ARG A C 1
ATOM 1516 O O . ARG A 1 193 ? -12.025 12.719 11.962 1.00 95.88 193 ARG A O 1
ATOM 1523 N N . ILE A 1 194 ? -10.317 12.119 10.629 1.00 95.06 194 ILE A N 1
ATOM 1524 C CA . ILE A 1 194 ? -10.953 10.905 10.093 1.00 95.06 194 ILE A CA 1
ATOM 1525 C C . ILE A 1 194 ? -11.087 9.818 11.172 1.00 95.06 194 ILE A C 1
ATOM 1527 O O . ILE A 1 194 ? -12.097 9.120 11.235 1.00 95.06 194 ILE A O 1
ATOM 1531 N N . VAL A 1 195 ? -10.091 9.667 12.049 1.00 94.94 195 VAL A N 1
ATOM 1532 C CA . VAL A 1 195 ? -10.152 8.708 13.170 1.00 94.94 195 VAL A CA 1
ATOM 1533 C C . VAL A 1 195 ? -11.190 9.117 14.223 1.00 94.94 195 VAL A C 1
ATOM 1535 O O . VAL A 1 195 ? -11.875 8.251 14.779 1.00 94.94 195 VAL A O 1
ATOM 1538 N N . ASP A 1 196 ? -11.328 10.413 14.485 1.00 93.56 196 ASP A N 1
ATOM 1539 C CA . ASP A 1 196 ? -12.314 10.956 15.417 1.00 93.56 196 ASP A CA 1
ATOM 1540 C C . ASP A 1 196 ? -13.733 10.762 14.856 1.00 93.56 196 ASP A C 1
ATOM 1542 O O . ASP A 1 196 ? -14.580 10.184 15.537 1.00 93.56 196 ASP A O 1
ATOM 1546 N N . GLU A 1 197 ? -13.959 11.075 13.571 1.00 90.94 197 GLU A N 1
ATOM 1547 C CA . GLU A 1 197 ? -15.225 10.781 12.873 1.00 90.94 197 GLU A CA 1
ATOM 1548 C C . GLU A 1 197 ? -15.571 9.283 12.927 1.00 90.94 197 GLU A C 1
ATOM 1550 O O . GLU A 1 197 ? -16.722 8.897 13.162 1.00 90.94 197 GLU A O 1
ATOM 1555 N N . ALA A 1 198 ? -14.573 8.411 12.758 1.00 88.25 198 ALA A N 1
ATOM 1556 C CA . ALA A 1 198 ? -14.760 6.972 12.880 1.00 88.25 198 ALA A CA 1
ATOM 1557 C C . ALA A 1 198 ? -15.216 6.552 14.282 1.00 88.25 198 ALA A C 1
ATOM 1559 O O . ALA A 1 198 ? -16.083 5.685 14.413 1.00 88.25 198 ALA A O 1
ATOM 1560 N N . SER A 1 199 ? -14.639 7.160 15.316 1.00 85.69 199 SER A N 1
ATOM 1561 C CA . SER A 1 199 ? -14.949 6.858 16.714 1.00 85.69 199 SER A CA 1
ATOM 1562 C C . SER A 1 199 ? -16.348 7.349 17.091 1.00 85.69 199 SER A C 1
ATOM 1564 O O . SER A 1 199 ? -17.119 6.599 17.696 1.00 85.69 199 SER A O 1
ATOM 1566 N N . ASP A 1 200 ? -16.721 8.546 16.640 1.00 83.12 200 ASP A N 1
ATOM 1567 C CA . ASP A 1 200 ? -18.052 9.118 16.849 1.00 83.12 200 ASP A CA 1
ATOM 1568 C C . ASP A 1 200 ? -19.137 8.310 16.137 1.00 83.12 200 ASP A C 1
ATOM 1570 O O . ASP A 1 200 ? -20.211 8.089 16.693 1.00 83.12 200 ASP A O 1
ATOM 1574 N N . ARG A 1 201 ? -18.862 7.783 14.938 1.00 75.56 201 ARG A N 1
ATOM 1575 C CA . ARG A 1 201 ? -19.816 6.929 14.218 1.00 75.56 201 ARG A CA 1
ATOM 1576 C C . ARG A 1 201 ? -20.083 5.613 14.942 1.00 75.56 201 ARG A C 1
ATOM 1578 O O . ARG A 1 201 ? -21.218 5.146 14.929 1.00 75.56 201 ARG A O 1
ATOM 1585 N N . VAL A 1 202 ? -19.072 5.020 15.577 1.00 67.75 202 VAL A N 1
ATOM 1586 C CA . VAL A 1 202 ? -19.254 3.820 16.412 1.00 67.75 202 VAL A CA 1
ATOM 1587 C C . VAL A 1 202 ? -20.083 4.147 17.657 1.00 67.75 202 VAL A C 1
ATOM 1589 O O . VAL A 1 202 ? -20.940 3.353 18.034 1.00 67.75 202 VAL A O 1
ATOM 1592 N N . ALA A 1 203 ? -19.893 5.326 18.257 1.00 64.75 203 ALA A N 1
ATOM 1593 C CA . ALA A 1 203 ? -20.692 5.778 19.398 1.00 64.75 203 ALA A CA 1
ATOM 1594 C C . ALA A 1 203 ? -22.139 6.159 19.017 1.00 64.75 203 ALA A C 1
ATOM 1596 O O . ALA A 1 203 ? -23.056 5.973 19.815 1.00 64.75 203 ALA A O 1
ATOM 1597 N N . ALA A 1 204 ? -22.345 6.683 17.806 1.00 56.91 204 ALA A N 1
ATOM 1598 C CA . ALA A 1 204 ? -23.627 7.171 17.304 1.00 56.91 204 ALA A CA 1
ATOM 1599 C C . ALA A 1 204 ? -24.432 6.130 16.517 1.00 56.91 204 ALA A C 1
ATOM 1601 O O . ALA A 1 204 ? -25.579 6.410 16.164 1.00 56.91 204 ALA A O 1
ATOM 1602 N N . GLN A 1 205 ? -23.880 4.943 16.226 1.00 43.19 205 GLN A N 1
ATOM 1603 C CA . GLN A 1 205 ? -24.70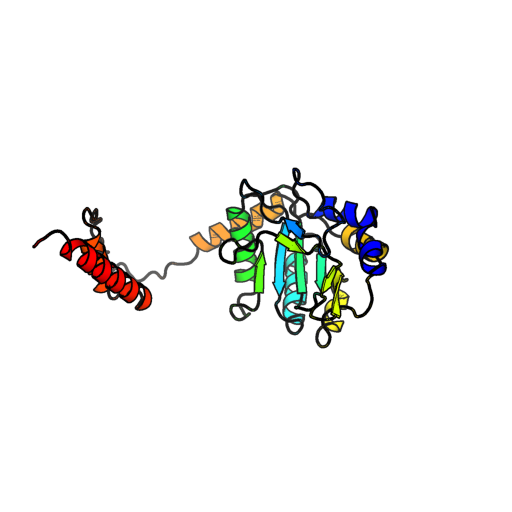0 3.842 15.733 1.00 43.19 205 GLN A CA 1
ATOM 1604 C C . GLN A 1 205 ? -25.805 3.602 16.765 1.00 43.19 205 GLN A C 1
ATOM 1606 O O . GLN A 1 205 ? -25.492 3.256 17.906 1.00 43.19 205 GLN A O 1
ATOM 1611 N N . PRO A 1 206 ? -27.091 3.777 16.405 1.00 42.28 206 PRO A N 1
ATOM 1612 C CA . PRO A 1 206 ? -28.158 3.382 17.290 1.00 42.28 206 PRO A CA 1
ATOM 1613 C C . PRO A 1 206 ? -28.038 1.868 17.413 1.00 42.28 206 PRO A C 1
ATOM 1615 O O . PRO A 1 206 ? -28.452 1.125 16.523 1.00 42.28 206 PRO A O 1
ATOM 1618 N N . SER A 1 207 ? -27.454 1.403 18.518 1.00 40.00 207 SER A N 1
ATOM 1619 C CA . SER A 1 207 ? -27.828 0.126 19.100 1.00 40.00 207 SER A CA 1
ATOM 1620 C C . SER A 1 207 ? -29.340 0.139 19.064 1.00 40.00 207 SER A C 1
ATOM 1622 O O . SER A 1 207 ? -29.937 0.991 19.726 1.00 40.00 207 SER A O 1
ATOM 1624 N N . CYS A 1 208 ? -29.925 -0.670 18.175 1.00 33.66 208 CYS A N 1
ATOM 1625 C CA . CYS A 1 208 ? -31.355 -0.714 17.966 1.00 33.66 208 CYS A CA 1
ATOM 1626 C C . CYS A 1 208 ? -31.992 -0.702 19.346 1.00 33.66 208 CYS A C 1
ATOM 1628 O O . CYS A 1 208 ? -31.799 -1.632 20.130 1.00 33.66 208 CYS A O 1
ATOM 1630 N N . THR A 1 209 ? -32.667 0.397 19.662 1.00 41.50 209 THR A N 1
ATOM 1631 C CA . THR A 1 209 ? -33.490 0.535 20.846 1.00 41.50 209 THR A CA 1
ATOM 1632 C C . THR A 1 209 ? -34.665 -0.403 20.632 1.00 41.50 209 THR A C 1
ATOM 1634 O O . THR A 1 209 ? -35.769 -0.008 20.272 1.00 41.50 209 THR A O 1
ATOM 1637 N N . ALA A 1 210 ? -34.414 -1.694 20.850 1.00 38.97 210 ALA A N 1
ATOM 1638 C CA . ALA A 1 210 ? -35.400 -2.530 21.483 1.00 38.97 210 ALA A CA 1
ATOM 1639 C C . ALA A 1 210 ? -35.847 -1.751 22.723 1.00 38.97 210 ALA A C 1
ATOM 1641 O O . ALA A 1 210 ? -35.015 -1.280 23.506 1.00 38.97 210 ALA A O 1
ATOM 1642 N N . SER A 1 211 ? -37.156 -1.536 22.847 1.00 38.44 211 SER A N 1
ATOM 1643 C CA . SER A 1 211 ? -37.772 -1.032 24.071 1.00 38.44 211 SER A CA 1
ATOM 1644 C C . SER A 1 211 ? -37.122 -1.697 25.288 1.00 38.44 211 SER A C 1
ATOM 1646 O O . SER A 1 211 ? -36.730 -2.861 25.171 1.00 38.44 211 SER A O 1
ATOM 1648 N N . PRO A 1 212 ? -37.013 -1.022 26.445 1.00 40.75 212 PRO A N 1
ATOM 1649 C CA . PRO A 1 212 ? -36.453 -1.635 27.636 1.00 40.75 212 PRO A CA 1
ATOM 1650 C C . PRO A 1 212 ? -37.408 -2.736 28.114 1.00 40.75 212 PRO A C 1
ATOM 1652 O O . PRO A 1 212 ? -38.226 -2.544 29.008 1.00 40.75 212 PRO A O 1
ATOM 1655 N N . ILE A 1 213 ? -37.307 -3.918 27.512 1.00 43.12 213 ILE A N 1
ATOM 1656 C CA . ILE A 1 213 ? -37.488 -5.159 28.236 1.00 43.12 213 ILE A CA 1
ATOM 1657 C C . ILE A 1 213 ? -36.387 -5.081 29.275 1.00 43.12 213 ILE A C 1
ATOM 1659 O O . ILE A 1 213 ? -35.215 -4.956 28.915 1.00 43.12 213 ILE A O 1
ATOM 1663 N N . GLN A 1 214 ? -36.795 -5.018 30.541 1.00 40.69 214 GLN A N 1
ATOM 1664 C CA . GLN A 1 214 ? -35.915 -5.100 31.694 1.00 40.69 214 GLN A CA 1
ATOM 1665 C C . GLN A 1 214 ? -34.742 -6.003 31.342 1.00 40.69 214 GLN A C 1
ATOM 1667 O O . GLN A 1 214 ? -34.929 -7.195 31.094 1.00 40.69 214 GLN A O 1
ATOM 1672 N N . ALA A 1 215 ? -33.550 -5.414 31.268 1.00 38.09 215 ALA A N 1
ATOM 1673 C CA . ALA A 1 215 ? -32.335 -6.187 31.273 1.00 38.09 215 ALA A CA 1
ATOM 1674 C C . ALA A 1 215 ? -32.362 -6.948 32.599 1.00 38.09 215 ALA A C 1
ATOM 1676 O O . ALA A 1 215 ? -32.001 -6.419 33.649 1.00 38.09 215 ALA A O 1
ATOM 1677 N N . THR A 1 216 ? -32.849 -8.188 32.568 1.00 39.44 216 THR A N 1
ATOM 1678 C CA . THR A 1 216 ? -32.340 -9.213 33.459 1.00 39.44 216 THR A CA 1
ATOM 1679 C C . THR A 1 216 ? -30.850 -9.187 33.218 1.00 39.44 216 THR A C 1
ATOM 1681 O O . THR A 1 216 ? -30.374 -9.654 32.182 1.00 39.44 216 THR A O 1
ATOM 1684 N N . ALA A 1 217 ? -30.154 -8.507 34.127 1.00 36.12 217 ALA A N 1
ATOM 1685 C CA . ALA A 1 217 ? -28.720 -8.542 34.233 1.00 36.12 217 ALA A CA 1
ATOM 1686 C C . ALA A 1 217 ? -28.304 -9.990 33.998 1.00 36.12 217 ALA A C 1
ATOM 1688 O O . ALA A 1 217 ? -28.760 -10.889 34.710 1.00 36.12 217 ALA A O 1
ATOM 1689 N N . PHE A 1 218 ? -27.475 -10.223 32.982 1.00 35.50 218 PHE A N 1
ATOM 1690 C CA . PHE A 1 218 ? -26.653 -11.414 33.033 1.00 35.50 218 PHE A CA 1
ATOM 1691 C C . PHE A 1 218 ? -25.912 -11.307 34.361 1.00 35.50 218 PHE A C 1
ATOM 1693 O O . PHE A 1 218 ? -25.274 -10.273 34.596 1.00 35.50 218 PHE A O 1
ATOM 1700 N N . PRO A 1 219 ? -26.059 -12.281 35.273 1.00 43.06 219 PRO A N 1
ATOM 1701 C CA . PRO A 1 219 ? -25.265 -12.256 36.476 1.00 43.06 219 PRO A CA 1
ATOM 1702 C C . PRO A 1 219 ? -23.819 -12.191 36.007 1.00 43.06 219 PRO A C 1
ATOM 1704 O O . PRO A 1 219 ? -23.386 -13.023 35.202 1.00 43.06 219 PRO A O 1
ATOM 1707 N N . SER A 1 220 ? -23.101 -11.168 36.469 1.00 46.06 220 SER A N 1
ATOM 1708 C CA . SER A 1 220 ? -21.646 -11.115 36.473 1.00 46.06 220 SER A CA 1
ATOM 1709 C C . SER A 1 220 ? -21.176 -12.308 37.296 1.00 46.06 220 SER A C 1
ATOM 1711 O O . SER A 1 220 ? -20.866 -12.204 38.479 1.00 46.06 220 SER A O 1
ATOM 1713 N N . THR A 1 221 ? -21.263 -13.487 36.697 1.00 50.81 221 THR A N 1
ATOM 1714 C CA . THR A 1 221 ? -20.877 -14.734 37.315 1.00 50.81 221 THR A CA 1
ATOM 1715 C C . THR A 1 221 ? -19.391 -14.759 37.074 1.00 50.81 221 THR A C 1
ATOM 1717 O O . THR A 1 221 ? -18.939 -15.003 35.959 1.00 50.81 221 THR A O 1
ATOM 1720 N N . SER A 1 222 ? -18.623 -14.371 38.085 1.00 54.97 222 SER A N 1
ATOM 1721 C CA . SER A 1 222 ? -17.197 -14.653 38.099 1.00 54.97 222 SER A CA 1
ATOM 1722 C C . SER A 1 222 ? -17.062 -16.165 37.947 1.00 54.97 222 SER A C 1
ATOM 1724 O O . SER A 1 222 ? -17.334 -16.912 38.886 1.00 54.97 222 SER A O 1
ATOM 1726 N N . PHE A 1 223 ? -16.756 -16.627 36.736 1.00 56.84 223 PHE A N 1
ATOM 1727 C CA . PHE A 1 223 ? -16.583 -18.044 36.462 1.00 56.84 223 PHE A CA 1
ATOM 1728 C C . PHE A 1 223 ? -15.274 -18.476 37.116 1.00 56.84 223 PHE A C 1
ATOM 1730 O O . PHE A 1 223 ? -14.198 -18.307 36.552 1.00 56.84 223 PHE A O 1
ATOM 1737 N N . ASN A 1 224 ? -15.374 -18.993 38.339 1.00 64.69 224 ASN A N 1
ATOM 1738 C CA . ASN A 1 224 ? -14.238 -19.598 39.032 1.00 64.69 224 ASN A CA 1
ATOM 1739 C C . ASN A 1 224 ? -13.850 -20.955 38.421 1.00 64.69 224 ASN A C 1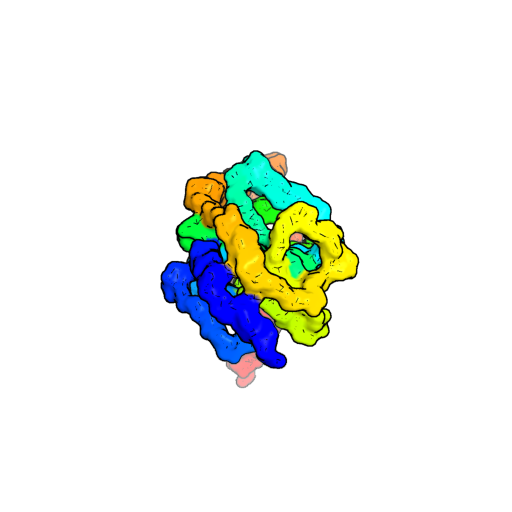
ATOM 1741 O O . ASN A 1 224 ? -12.746 -21.428 38.672 1.00 64.69 224 ASN A O 1
ATOM 1745 N N . ASP A 1 225 ? -14.730 -21.566 37.618 1.00 77.19 225 ASP A N 1
ATOM 1746 C CA . ASP A 1 225 ? -14.472 -22.823 36.916 1.00 77.19 225 ASP A CA 1
ATOM 1747 C C . ASP A 1 225 ? -14.601 -22.643 35.385 1.00 77.19 225 ASP A C 1
ATOM 1749 O O . ASP A 1 225 ? -15.700 -22.370 34.879 1.00 77.19 225 ASP A O 1
ATOM 1753 N N . PRO A 1 226 ? -13.506 -22.832 34.621 1.00 77.81 226 PRO A N 1
ATOM 1754 C CA . PRO A 1 226 ? -13.522 -22.826 33.158 1.00 77.81 226 PRO A CA 1
ATOM 1755 C C . PRO A 1 226 ? -14.511 -23.826 32.540 1.00 77.81 226 PRO A C 1
ATOM 1757 O O . PRO A 1 226 ? -15.025 -23.593 31.445 1.00 77.81 226 PRO A O 1
ATOM 1760 N N . ARG A 1 227 ? -14.807 -24.941 33.219 1.00 83.25 227 ARG A N 1
ATOM 1761 C CA . ARG A 1 227 ? -15.725 -25.970 32.716 1.00 83.25 227 ARG A CA 1
ATOM 1762 C C . ARG A 1 227 ? -17.177 -25.501 32.722 1.00 83.25 227 ARG A C 1
ATOM 1764 O O . ARG A 1 227 ? -17.893 -25.740 31.749 1.00 83.25 227 ARG A O 1
ATOM 1771 N N . GLU A 1 228 ? -17.603 -24.821 33.784 1.00 82.38 228 GLU A N 1
ATOM 1772 C CA . GLU A 1 228 ? -18.957 -24.263 33.891 1.00 82.38 228 GLU A CA 1
ATOM 1773 C C . GLU A 1 228 ? -19.202 -23.173 32.847 1.00 82.38 228 GLU A C 1
ATOM 1775 O O . GLU A 1 228 ? -20.259 -23.141 32.215 1.00 82.38 228 GLU A O 1
ATOM 1780 N N . PHE A 1 229 ? -18.188 -22.344 32.591 1.00 85.88 229 PHE A N 1
ATOM 1781 C CA . PHE A 1 229 ? -18.229 -21.361 31.514 1.00 85.88 229 PHE A CA 1
ATOM 1782 C C . PHE A 1 229 ? -18.470 -22.025 30.151 1.00 85.88 229 PHE A C 1
ATOM 1784 O O . PHE A 1 229 ? -19.393 -21.649 29.428 1.00 85.88 229 PHE A O 1
ATOM 1791 N N . LEU A 1 230 ? -17.693 -23.058 29.808 1.00 89.81 230 LEU A N 1
ATOM 1792 C CA . LEU A 1 230 ? -17.823 -23.752 28.522 1.00 89.81 230 LEU A CA 1
ATOM 1793 C C . LEU A 1 230 ? -19.172 -24.472 28.368 1.00 89.81 230 LEU A C 1
ATOM 1795 O O . LEU A 1 230 ? -19.730 -24.497 27.271 1.00 89.81 230 LEU A O 1
ATOM 1799 N N . LEU A 1 231 ? -19.730 -25.016 29.454 1.00 85.44 231 LEU A N 1
ATOM 1800 C CA . LEU A 1 231 ? -21.071 -25.607 29.452 1.00 85.44 231 LEU A CA 1
ATOM 1801 C C . LEU A 1 231 ? -22.164 -24.558 29.218 1.00 85.44 231 LEU A C 1
ATOM 1803 O O . LEU A 1 231 ? -23.128 -24.829 28.499 1.00 85.44 231 LEU A O 1
ATOM 1807 N N . LEU A 1 232 ? -22.016 -23.358 29.778 1.00 87.19 232 LEU A N 1
ATOM 1808 C CA . LEU A 1 232 ? -22.955 -22.260 29.562 1.00 87.19 232 LEU A CA 1
ATOM 1809 C C . LEU A 1 232 ? -22.870 -21.727 28.124 1.00 87.19 232 LEU A C 1
ATOM 1811 O O . LEU A 1 232 ? -23.903 -21.545 27.479 1.00 87.19 232 LEU A O 1
ATOM 1815 N N . VAL A 1 233 ? -21.655 -21.567 27.585 1.00 86.69 233 VAL A N 1
ATOM 1816 C CA . VAL A 1 233 ? -21.417 -21.189 26.180 1.00 86.69 233 VAL A CA 1
ATOM 1817 C C . VAL A 1 233 ? -22.050 -22.207 25.228 1.00 86.69 233 VAL A C 1
ATOM 1819 O O . VAL A 1 233 ? -22.748 -21.816 24.295 1.00 86.69 233 VAL A O 1
ATOM 1822 N N . MET A 1 234 ? -21.881 -23.508 25.488 1.00 86.69 234 MET A N 1
ATOM 1823 C CA . MET A 1 234 ? -22.451 -24.583 24.668 1.00 86.69 234 MET A CA 1
ATOM 1824 C C . MET A 1 234 ? -23.991 -24.600 24.674 1.00 86.69 234 MET A C 1
ATOM 1826 O O . MET A 1 234 ? -24.590 -24.960 23.665 1.00 86.69 234 MET A O 1
ATOM 1830 N N . ASN A 1 235 ? -24.638 -24.198 25.773 1.00 85.38 235 ASN A N 1
ATOM 1831 C CA . ASN A 1 235 ? -26.102 -24.222 25.917 1.00 85.38 235 ASN A CA 1
ATOM 1832 C C . ASN A 1 235 ? -26.791 -22.884 25.591 1.00 85.38 235 ASN A C 1
ATOM 1834 O O . ASN A 1 235 ? -28.019 -22.802 25.613 1.00 85.38 235 ASN A O 1
ATOM 1838 N N . SER A 1 236 ? -26.032 -21.834 25.275 1.00 84.94 236 SER A N 1
ATOM 1839 C CA . SER A 1 236 ? -26.593 -20.518 24.977 1.00 84.94 236 SER A CA 1
ATOM 1840 C C . SER A 1 236 ? -27.070 -20.404 23.524 1.00 84.94 236 SER A C 1
ATOM 1842 O O . SER A 1 236 ? -26.329 -20.671 22.571 1.00 84.94 236 SER A O 1
ATOM 1844 N N . SER A 1 237 ? -28.310 -19.941 23.337 1.00 78.69 237 SER A N 1
ATOM 1845 C CA . SER A 1 237 ? -28.876 -19.612 22.020 1.00 78.69 237 SER A CA 1
ATOM 1846 C C . SER A 1 237 ? -28.366 -18.281 21.456 1.00 78.69 237 SER A C 1
ATOM 1848 O O . SER A 1 237 ? -28.567 -18.011 20.277 1.00 78.69 237 SER A O 1
ATOM 1850 N N . GLN A 1 238 ? -27.704 -17.467 22.285 1.00 75.69 238 GLN A N 1
ATOM 1851 C CA . GLN A 1 238 ? -27.122 -16.168 21.917 1.00 75.69 238 GLN A CA 1
ATOM 1852 C C . GLN A 1 238 ? -25.712 -16.297 21.312 1.00 75.69 238 GLN A C 1
ATOM 1854 O O . GLN A 1 238 ? -25.176 -15.334 20.778 1.00 75.69 238 GLN A O 1
ATOM 1859 N N . VAL A 1 239 ? -25.106 -17.485 21.405 1.00 85.94 239 VAL A N 1
ATOM 1860 C CA . VAL A 1 239 ? -23.759 -17.792 20.902 1.00 85.94 239 VAL A CA 1
ATOM 1861 C C . VAL A 1 239 ? -23.864 -18.461 19.528 1.00 85.94 239 VAL A C 1
ATOM 1863 O O . VAL A 1 239 ? -24.818 -19.200 19.253 1.00 85.94 239 VAL A O 1
ATOM 1866 N N . THR A 1 240 ? -22.901 -18.222 18.638 1.00 78.38 240 THR A N 1
ATOM 1867 C CA . THR A 1 240 ? -22.918 -18.822 17.296 1.00 78.38 240 THR A CA 1
ATOM 1868 C C . THR A 1 240 ? -22.690 -20.339 17.349 1.00 78.38 240 THR A C 1
ATOM 1870 O O . THR A 1 240 ? -22.082 -20.875 18.278 1.00 78.38 240 THR A O 1
ATOM 1873 N N . LEU A 1 241 ? -23.159 -21.081 16.335 1.00 86.00 241 LEU A N 1
ATOM 1874 C CA . LEU A 1 241 ? -22.967 -22.540 16.289 1.00 86.00 241 LEU A CA 1
ATOM 1875 C C . LEU A 1 241 ? -21.476 -22.930 16.299 1.00 86.00 241 LEU A C 1
ATOM 1877 O O . LEU A 1 241 ? -21.117 -23.932 16.911 1.00 86.00 241 LEU A O 1
ATOM 1881 N N . SER A 1 242 ? -20.619 -22.124 15.664 1.00 85.31 242 SER A N 1
ATOM 1882 C CA . SER A 1 242 ? -19.170 -22.355 15.610 1.00 85.31 242 SER A CA 1
ATOM 1883 C C . SER A 1 242 ? -18.525 -22.285 16.999 1.00 85.31 242 SER A C 1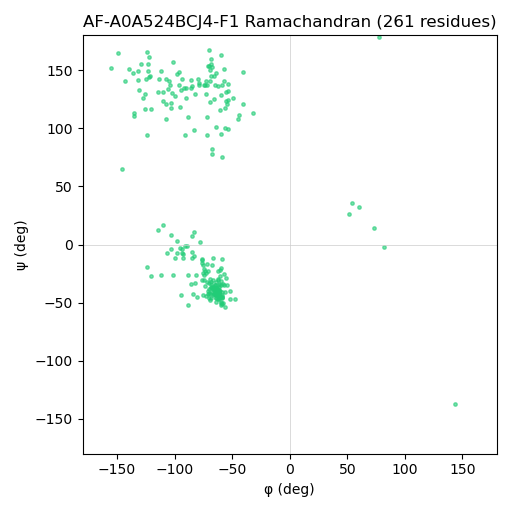
ATOM 1885 O O . SER A 1 242 ? -17.786 -23.186 17.394 1.00 85.31 242 SER A O 1
ATOM 1887 N N . GLU A 1 243 ? -18.878 -21.270 17.790 1.00 84.56 243 GLU A N 1
ATOM 1888 C CA . GLU A 1 243 ? -18.379 -21.091 19.160 1.00 84.56 243 GLU A CA 1
ATOM 1889 C C . GLU A 1 243 ? -18.897 -22.184 20.106 1.00 84.56 243 GLU A C 1
ATOM 1891 O O . GLU A 1 243 ? -18.138 -22.698 20.931 1.00 84.56 243 GLU A O 1
ATOM 1896 N N . ARG A 1 244 ? -20.149 -22.637 19.933 1.00 89.69 244 ARG A N 1
ATOM 1897 C CA . ARG A 1 244 ? -20.679 -23.802 20.666 1.00 89.69 244 ARG A CA 1
ATOM 1898 C C . ARG A 1 244 ? -19.900 -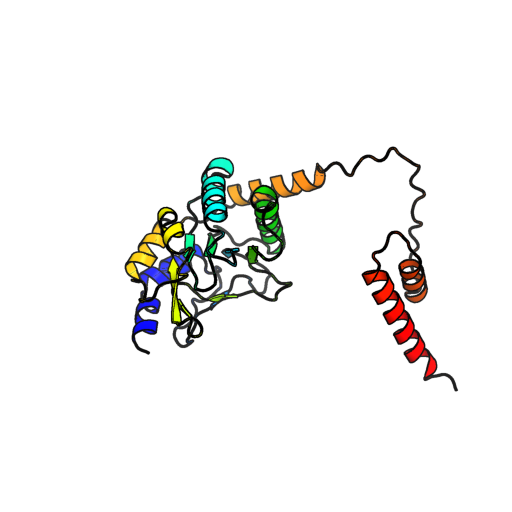25.083 20.362 1.00 89.69 244 ARG A C 1
ATOM 1900 O O . ARG A 1 244 ? -19.612 -25.857 21.273 1.00 89.69 244 ARG A O 1
ATOM 1907 N N . ILE A 1 245 ? -19.531 -25.301 19.097 1.00 88.38 245 ILE A N 1
ATOM 1908 C CA . ILE A 1 245 ? -18.711 -26.450 18.682 1.00 88.38 245 ILE A CA 1
ATOM 1909 C C . ILE A 1 245 ? -17.301 -26.350 19.279 1.00 88.38 245 ILE A C 1
ATOM 1911 O O . ILE A 1 245 ? -16.763 -27.358 19.739 1.00 88.38 245 ILE A O 1
ATOM 1915 N N . ALA A 1 246 ? -16.704 -25.156 19.307 1.00 86.31 246 ALA A N 1
ATOM 1916 C CA . ALA A 1 246 ? -15.398 -24.936 19.927 1.00 86.31 246 ALA A CA 1
ATOM 1917 C C . ALA A 1 246 ? -15.423 -25.239 21.437 1.00 86.31 246 ALA A C 1
ATOM 1919 O O . ALA A 1 246 ? -14.549 -25.954 21.930 1.00 86.31 246 ALA A O 1
ATOM 1920 N N . ALA A 1 247 ? -16.462 -24.793 22.150 1.00 87.00 247 ALA A N 1
ATOM 1921 C CA . ALA A 1 247 ? -16.637 -25.085 23.571 1.00 87.00 247 ALA A CA 1
ATOM 1922 C C . ALA A 1 247 ? -16.828 -26.588 23.848 1.00 87.00 247 ALA A C 1
ATOM 1924 O O . ALA A 1 247 ? -16.194 -27.141 24.748 1.00 87.00 247 ALA A O 1
ATOM 1925 N N . ALA A 1 248 ? -17.630 -27.278 23.029 1.00 89.19 248 ALA A N 1
ATOM 1926 C CA . ALA A 1 248 ? -17.812 -28.727 23.129 1.00 89.19 248 ALA A CA 1
ATOM 1927 C C . ALA A 1 248 ? -16.494 -29.494 22.916 1.00 89.19 248 ALA A C 1
ATOM 1929 O O . ALA A 1 248 ? -16.187 -30.424 23.664 1.00 89.19 248 ALA A O 1
ATOM 1930 N N . LYS A 1 249 ? -15.677 -29.082 21.937 1.00 88.75 249 LYS A N 1
ATOM 1931 C CA . LYS A 1 249 ? -14.346 -29.666 21.703 1.00 88.75 249 LYS A CA 1
ATOM 1932 C C . LYS A 1 249 ? -13.420 -29.469 22.904 1.00 88.75 249 LYS A C 1
ATOM 1934 O O . LYS A 1 249 ? -12.776 -30.427 23.323 1.00 88.75 249 LYS A O 1
ATOM 1939 N N . ALA A 1 250 ? -13.392 -28.271 23.487 1.00 89.62 250 ALA A N 1
ATOM 1940 C CA . ALA A 1 250 ? -12.585 -27.983 24.673 1.00 89.62 250 ALA A CA 1
ATOM 1941 C C . ALA A 1 250 ? -12.993 -28.851 25.882 1.00 89.62 250 ALA A C 1
ATOM 1943 O O . ALA A 1 250 ? -12.127 -29.373 26.584 1.00 89.62 250 ALA A O 1
ATOM 1944 N N . LEU A 1 251 ? -14.296 -29.096 26.078 1.00 88.00 251 LEU A N 1
ATOM 1945 C CA . LEU A 1 251 ? -14.799 -29.987 27.132 1.00 88.00 251 LEU A CA 1
ATOM 1946 C C . LEU A 1 251 ? -14.396 -31.456 26.930 1.00 88.00 251 LEU A C 1
ATOM 1948 O O . LEU A 1 251 ? -14.121 -32.151 27.909 1.00 88.00 251 LEU A O 1
ATOM 1952 N N . LEU A 1 252 ? -14.347 -31.941 25.685 1.00 87.06 252 LEU A N 1
ATOM 1953 C CA . LEU A 1 252 ? -13.896 -33.306 25.384 1.00 87.06 252 LEU A CA 1
ATOM 1954 C C . LEU A 1 252 ? -12.405 -33.491 25.680 1.00 87.06 252 LEU A C 1
ATOM 1956 O O . LEU A 1 252 ? -12.024 -34.509 26.257 1.00 87.06 252 LEU A O 1
ATOM 1960 N N . VAL A 1 253 ? -11.580 -32.497 25.342 1.00 84.94 253 VAL A N 1
ATOM 1961 C CA . VAL A 1 253 ? -10.142 -32.509 25.648 1.00 84.94 253 VAL A CA 1
ATOM 1962 C C . VAL A 1 253 ? -9.914 -32.486 27.161 1.00 84.94 253 VAL A C 1
ATOM 1964 O O . VAL A 1 253 ? -9.179 -33.325 27.671 1.00 84.94 253 VAL A O 1
ATOM 1967 N N . ALA A 1 254 ? -10.612 -31.612 27.894 1.00 77.69 254 ALA A N 1
ATOM 1968 C CA . ALA A 1 254 ? -10.509 -31.539 29.354 1.00 77.69 254 ALA A CA 1
ATOM 1969 C C . ALA A 1 254 ? -10.946 -32.841 30.056 1.00 77.69 254 ALA A C 1
ATOM 1971 O O . ALA A 1 254 ? -10.379 -33.231 31.077 1.00 77.69 254 ALA A O 1
ATOM 1972 N N . LYS A 1 255 ? -11.943 -33.548 29.504 1.00 75.62 255 LYS A N 1
ATOM 1973 C CA . LYS A 1 255 ? -12.364 -34.864 30.008 1.00 75.62 255 LYS A CA 1
ATOM 1974 C C . LYS A 1 255 ? -11.302 -35.941 29.763 1.00 75.62 255 LYS A C 1
ATOM 1976 O O . LYS A 1 255 ? -11.132 -36.812 30.609 1.00 75.62 255 LYS A O 1
ATOM 1981 N N . ALA A 1 256 ? -10.599 -35.884 28.632 1.00 72.62 256 ALA A N 1
ATOM 1982 C CA . ALA A 1 256 ? -9.533 -36.830 28.312 1.00 72.62 256 ALA A CA 1
ATOM 1983 C C . ALA A 1 256 ? -8.308 -36.658 29.226 1.00 72.62 256 ALA A C 1
ATOM 1985 O O . ALA A 1 256 ? -7.688 -37.648 29.597 1.00 72.62 256 ALA A O 1
ATOM 1986 N N . THR A 1 257 ? -7.994 -35.428 29.642 1.00 62.41 257 THR A N 1
ATOM 1987 C CA . THR A 1 257 ? -6.858 -35.151 30.537 1.00 62.41 257 THR A CA 1
ATOM 1988 C C . THR A 1 257 ? -7.124 -35.528 31.995 1.00 62.41 257 THR A C 1
ATOM 1990 O O . THR A 1 257 ? -6.201 -35.937 32.680 1.00 62.41 257 THR A O 1
ATOM 1993 N N . TYR A 1 258 ? -8.373 -35.455 32.473 1.00 58.06 258 TYR A N 1
ATOM 1994 C CA . TYR A 1 258 ? -8.733 -35.851 33.848 1.00 58.06 258 TYR A CA 1
ATOM 1995 C C . TYR A 1 258 ? -8.972 -37.360 34.035 1.00 58.06 258 TYR A C 1
ATOM 1997 O O . TYR A 1 258 ? -9.115 -37.818 35.164 1.00 58.06 258 TYR A O 1
ATOM 2005 N N . GLY A 1 259 ? -9.041 -38.137 32.949 1.00 51.25 259 GLY A N 1
ATOM 2006 C CA . GLY A 1 259 ? -9.248 -39.589 32.994 1.00 51.25 259 GLY A CA 1
ATOM 2007 C C . GLY A 1 259 ? -7.966 -40.423 33.089 1.00 51.25 259 GLY A C 1
ATOM 2008 O O . GLY A 1 259 ? -8.069 -41.642 33.125 1.00 51.25 259 GLY A O 1
ATOM 2009 N N . ALA A 1 260 ? -6.784 -39.798 33.090 1.00 51.81 260 ALA A N 1
ATOM 2010 C CA . ALA A 1 260 ? -5.494 -40.498 33.071 1.00 51.81 260 ALA A CA 1
ATOM 2011 C C . ALA A 1 260 ? -4.808 -40.612 34.451 1.00 51.81 260 ALA A C 1
ATOM 2013 O O . ALA A 1 260 ? -3.879 -41.400 34.584 1.00 51.81 260 ALA A O 1
ATOM 2014 N N . ASP A 1 261 ? -5.289 -39.889 35.470 1.00 49.28 261 ASP A N 1
ATOM 2015 C CA . ASP A 1 261 ? -4.694 -39.850 36.823 1.00 49.28 261 ASP A CA 1
ATOM 2016 C C . ASP A 1 261 ? -5.564 -40.547 37.893 1.00 49.28 261 ASP A C 1
ATOM 2018 O O . ASP A 1 261 ? -5.407 -40.311 39.092 1.00 49.28 261 ASP A O 1
AT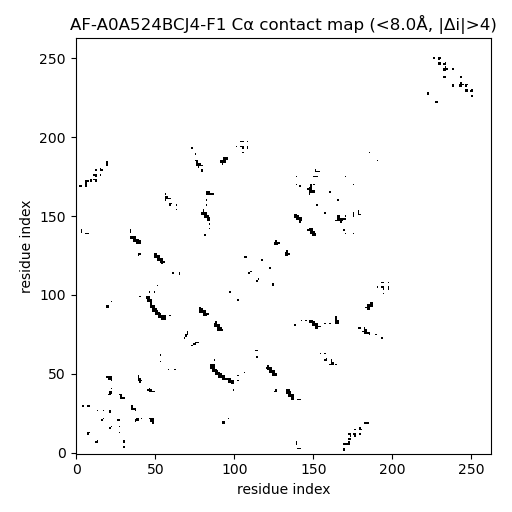OM 2022 N N . GLY A 1 262 ? -6.520 -41.381 37.477 1.00 49.00 262 GLY A N 1
ATOM 2023 C CA . GLY A 1 262 ? -7.498 -41.999 38.372 1.00 49.00 262 GLY A CA 1
ATOM 2024 C C . GLY A 1 262 ? -7.897 -43.410 37.961 1.00 49.00 262 GLY A C 1
ATOM 2025 O O . GLY A 1 262 ? -9.065 -43.635 37.651 1.00 49.00 262 GLY A O 1
ATOM 2026 N N . GLU A 1 263 ? -6.943 -44.338 37.996 1.00 36.56 263 GLU A N 1
ATOM 2027 C CA . GLU A 1 263 ? -7.191 -45.767 38.238 1.00 36.56 263 GLU A CA 1
ATOM 2028 C C . GLU A 1 263 ? -6.096 -46.340 39.149 1.00 36.56 263 GLU A C 1
ATOM 2030 O O . GLU A 1 263 ? -4.906 -46.025 38.911 1.00 36.56 263 GLU A O 1
#

pLDDT: mean 84.3, std 16.87, range [33.66, 97.94]

Radius of gyration: 23.99 Å; Cα contacts (8 Å, |Δi|>4): 372; chains: 1; bounding box: 59×63×59 Å

Mean predicted aligned error: 13.3 Å

Nearest PDB structures (foldseek):
  7qaz-assembly3_C  TM=6.967E-01  e=5.606E-06  Marinitoga sp. 1137
  2atz-assembly1_A  TM=7.238E-01  e=4.513E-03  Helicobacter pylori 26695
  6sa1-assembly1_A  TM=7.232E-01  e=1.214E-02  Mycolicibacterium smegmatis MC2 155
  9f28-assembly1_A  TM=6.570E-01  e=8.485E-01  Pyrococcus abyssi
  1g71-assembly2_B  TM=6.317E-01  e=2.281E+00  Pyrococcus furiosus

Solvent-accessible surface area (backbone atoms only — not comparable to full-atom values): 15009 Å² total; per-residue (Å²): 128,68,70,70,51,60,45,71,66,37,64,63,34,51,48,42,43,49,73,43,39,50,46,94,92,57,76,81,64,64,82,90,47,98,70,40,54,43,61,26,51,48,97,86,41,36,27,25,27,38,36,44,32,32,62,43,33,77,48,38,70,60,52,52,53,48,57,51,42,41,41,67,77,64,62,42,59,55,62,49,35,29,37,26,65,61,18,36,36,40,42,43,25,37,66,56,71,40,50,46,69,57,54,49,49,38,52,52,39,52,39,61,73,75,45,62,88,55,62,89,80,45,58,46,67,36,59,27,80,91,82,64,40,39,58,43,72,47,76,62,42,73,40,82,90,76,63,19,21,26,35,69,50,62,80,91,53,54,75,77,28,38,91,52,49,36,33,87,58,83,68,60,38,69,62,47,24,55,57,49,66,71,39,48,55,40,45,69,65,62,52,47,54,53,38,49,53,43,52,52,49,66,71,64,50,76,70,77,78,66,71,86,66,78,76,74,67,75,73,86,66,79,69,87,43,73,66,61,49,34,53,49,48,47,71,38,89,90,47,56,74,66,59,25,51,51,29,51,51,53,52,54,52,57,52,59,64,65,63,75,84,71,131

Sequence (263 aa):
MVIHDAVMTNERLAAEWRRLYLLPDERWPDADDAVRNCRLLSAESNVRSLVIEFTRTSDWPVLGSFYESLQTDEELPALAIAVTPSGYQLWLSLANPVSFVEARKFLMHLQAKYLAALPAGRVALLPDTASGVSELPVIPNFDPEKQKWAAFIDPGMGSMFIDEPGLDIAPNPERQADLLMSVKSISSQMFRRIVDEASDRVAAQPSCTASPIQATAFPSTSFNDPREFLLLVMNSSQVTLSERIAAAKALLVAKATYGADGE

Foldseek 3Di:
DPLQQVLVPPVLLQVLCCVFAADPPDDQFDSPDLFGKGFQADPQQWGFKKKKFFQALLCLVLVLVLQVCCCPVLVWARWWWKFDQRHIITMAGAPHIDHNVLLVLLQVLSCVPRVVPPDPPRIDIPPDVVVPRRIDTDPQHADPVSCFTMAIDDSVCSNVCNVPTHHNDDDDNVVRSVSSVRTDHGYPVSSVVSSVVSVVVVVPPPPPPPDPPPPPDPPPPPCPDPLVVLVCQLPDPVHDPVSNVVSVVVNVVVVVVVVPPDD

Secondary structure (DSSP, 8-state):
-HHHHHHHS-HHHHHHHHHHTS-TTPPPPPTTSSS-EEESB-TTSEEEEEEEEES-GGGHHHHHHHHHHHHHTS-PPPPEEEEETTEEEEEEEEEEEEEHHHHHHHHHHHHHHH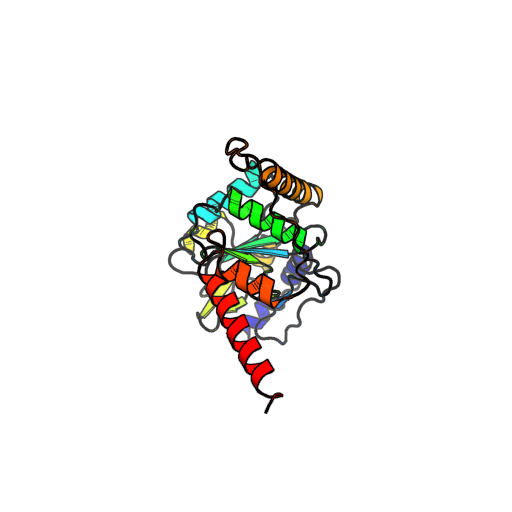STTSPTTSEEEESBTTTTB-EEE-SSEEETTTTEEEEEE-GGGGGGGSSS-SBSSPPPHHHHHHHHHH--PBPHHHHHHHHHHHHHHHHHS------------------S-HHHHHHHHHH-TTS-HHHHHHHHHHHHHHHHHHTSS--